Protein 3BQD (pdb70)

Secondary structure (DSSP, 8-state):
-TTSS--HHHHHHHHSPPPP------S--S-HHHHHHHHHHHHHHHHHHHHHHHHTSTTGGGS-HHHHHHHHHHHHHHHHHHHHHHHHHHHSSSS-EEEETTEEE-HHHHTSTTTHHHHHHHHHHHHHHHHTT--HHHHHHHHHHHHTSEEETT--SSHHHHHHHHHHHHHHHHHHHHHSS--SHHHHHHHHHHHHHHHHHHHHHHHHHHHHHHHHH-SSS-----HHHHHHHHHHHHHHHHT-EEE--S---/--THHHHHS--

Sequence (264 aa):
LPQLTPTLVSLLEVIEPEVLYAGYDSSVPDSTWRIMTTLNMLGGRQVIAAVKWAKAIPGFRNLHLDDQMTLLQYSWMSLMAFALGWRSYRQSSANLLCFAPDLIINEQRMTLPCMYDQCKHMLYVSSELHRLQVSYEEYLCMKTLLLLSSVPKDGLKSQELFDEIRMTYIKELGKAIVKREGNSSQNWQRFYQLTKLLDSMHEVVENLLNYCFQTFLDKTMSIEFPEMLAEIITNQIPKYSNGNIKKLLFHQKQKSLLQQLLTE

Solvent-accessible surface area: 13781 Å² total; per-residue (Å²): 193,87,156,162,98,106,69,43,20,49,60,2,88,116,35,38,42,146,58,28,132,23,56,164,107,68,107,45,40,106,44,6,126,144,6,18,34,55,33,26,70,9,16,8,113,36,5,60,17,11,1,104,9,0,33,45,4,48,23,2,107,95,6,82,57,57,3,3,25,21,0,4,14,11,2,21,23,7,4,36,3,0,21,23,0,24,59,3,41,170,88,39,113,54,103,25,0,4,31,0,70,52,17,57,1,55,102,113,52,5,82,40,123,58,2,107,72,30,2,76,27,30,37,90,0,14,62,15,0,98,150,11,96,5,33,82,41,0,5,3,0,0,8,0,2,3,1,3,11,5,8,16,134,113,29,23,138,22,59,154,60,2,68,119,13,28,110,48,2,36,126,13,0,23,126,4,6,94,131,60,111,65,71,89,91,82,35,213,91,15,72,94,54,0,3,70,6,8,13,18,1,21,111,5,10,98,52,12,10,84,70,14,24,114,24,50,108,51,151,112,95,68,20,109,30,26,124,12,5,20,58,4,2,72,78,2,44,73,49,51,77,117,42,39,22,113,82,33,97,62,25,163,192,155,129,40,55,6,75,94,14,0,90,153

B-factor: mean 73.89, std 18.47, range [42.21, 135.05]

Structure (mmCIF, N/CA/C/O backbone):
data_3BQD
#
_entry.id   3BQD
#
_cell.length_a   93.800
_cell.length_b   93.800
_cell.length_c   130.000
_cell.angle_alpha   90.00
_cell.angle_beta   90.00
_cell.angle_gamma   120.00
#
_symmetry.space_group_name_H-M   'P 62'
#
loop_
_entity.id
_entity.type
_entity.pdbx_description
1 polymer 'Glucocorticoid receptor'
2 polymer 'Nuclear receptor coactivator 1'
3 non-polymer 1-[(1R,2R,3aS,3bS,10aR,10bS,11S,12aS)-1,11-dihydroxy-2,5,10a,12a-tetramethyl-7-phenyl-1,2,3,3a,3b,7,10,10a,10b,11,12,12a-dodecahydrocyclopenta[5,6]naphtho[1,2-f]indazol-1-yl]-2-hydroxyethanone
4 water water
#
loop_
_atom_site.group_PDB
_atom_site.id
_atom_site.type_symbol
_atom_site.label_atom_id
_atom_site.label_alt_id
_atom_site.label_comp_id
_atom_site.label_asym_id
_atom_site.label_entity_id
_atom_site.label_seq_id
_atom_site.pdbx_PDB_ins_code
_atom_site.Cartn_x
_atom_site.Cartn_y
_atom_site.Cartn_z
_atom_site.occupancy
_atom_site.B_iso_or_equiv
_atom_site.auth_seq_id
_atom_site.auth_comp_id
_atom_site.auth_asym_id
_atom_site.auth_atom_id
_atom_site.pdbx_PDB_model_num
ATOM 1 N N . LEU A 1 3 ? 25.162 54.271 -20.529 1.00 130.66 525 LEU A N 1
ATOM 2 C CA . LEU A 1 3 ? 24.703 53.266 -21.525 1.00 130.59 525 LEU A CA 1
ATOM 3 C C . LEU A 1 3 ? 24.887 51.821 -21.056 1.00 130.07 525 LEU A C 1
ATOM 4 O O . LEU A 1 3 ? 23.914 51.202 -20.634 1.00 130.55 525 LEU A O 1
ATOM 9 N N . PRO A 1 4 ? 26.122 51.260 -21.128 1.00 129.07 526 PRO A N 1
ATOM 10 C CA . PRO A 1 4 ? 26.276 49.871 -20.671 1.00 126.44 526 PRO A CA 1
ATOM 11 C C . PRO A 1 4 ? 25.630 49.614 -19.320 1.00 123.45 526 PRO A C 1
ATOM 12 O O . PRO A 1 4 ? 24.419 49.482 -19.283 1.00 124.16 526 PRO A O 1
ATOM 16 N N . GLN A 1 5 ? 26.416 49.559 -18.241 1.00 118.79 527 GLN A N 1
ATOM 17 C CA . GLN A 1 5 ? 25.936 49.309 -16.865 1.00 113.48 527 GLN A CA 1
ATOM 18 C C . GLN A 1 5 ? 24.509 48.746 -16.733 1.00 109.19 527 GLN A C 1
ATOM 19 O O . GLN A 1 5 ? 24.253 47.896 -15.873 1.00 108.84 527 GLN A O 1
ATOM 25 N N . LEU A 1 6 ? 23.596 49.246 -17.568 1.00 102.78 528 LEU A N 1
ATOM 26 C CA . LEU A 1 6 ? 22.197 48.826 -17.640 1.00 96.98 528 LEU A CA 1
ATOM 27 C C . LEU A 1 6 ? 22.028 47.521 -18.447 1.00 93.98 528 LEU A C 1
ATOM 28 O O . LEU A 1 6 ? 20.912 47.061 -18.683 1.00 93.24 528 LEU A O 1
ATOM 33 N N . THR A 1 7 ? 23.140 46.941 -18.897 1.00 90.39 529 THR A N 1
ATOM 34 C CA . THR A 1 7 ? 23.113 45.677 -19.634 1.00 85.34 529 THR A CA 1
ATOM 35 C C . THR A 1 7 ? 24.127 44.804 -18.904 1.00 81.77 529 THR A C 1
ATOM 36 O O . THR A 1 7 ? 25.321 44.840 -19.184 1.00 81.16 529 THR A O 1
ATOM 40 N N . PRO A 1 8 ? 23.649 44.017 -17.935 1.00 79.31 530 PRO A N 1
ATOM 41 C CA . PRO A 1 8 ? 24.404 43.095 -17.081 1.00 75.50 530 PRO A CA 1
ATOM 42 C C . PRO A 1 8 ? 25.363 42.162 -17.802 1.00 72.27 530 PRO A C 1
ATOM 43 O O . PRO A 1 8 ? 25.035 41.566 -18.827 1.00 71.90 530 PRO A O 1
ATOM 47 N N . THR A 1 9 ? 26.561 42.033 -17.233 1.00 69.91 531 THR A N 1
ATOM 48 C CA . THR A 1 9 ? 27.592 41.148 -17.761 1.00 65.48 531 THR A CA 1
ATOM 49 C C . THR A 1 9 ? 27.817 40.120 -16.676 1.00 63.67 531 THR A C 1
ATOM 50 O O . THR A 1 9 ? 27.590 40.396 -15.503 1.00 64.51 531 THR A O 1
ATOM 54 N N . LEU A 1 10 ? 28.279 38.936 -17.054 1.00 62.81 532 LEU A N 1
ATOM 55 C CA . LEU A 1 10 ? 28.508 37.906 -16.061 1.00 60.16 532 LEU A CA 1
ATOM 56 C C . LEU A 1 10 ? 29.400 38.452 -14.977 1.00 58.47 532 LEU A C 1
ATOM 57 O O . LEU A 1 10 ? 29.157 38.217 -13.808 1.00 58.60 532 LEU A O 1
ATOM 62 N N . VAL A 1 11 ? 30.435 39.191 -15.363 1.00 60.30 533 VAL A N 1
ATOM 63 C CA . VAL A 1 11 ? 31.357 39.735 -14.374 1.00 60.48 533 VAL A CA 1
ATOM 64 C C . VAL A 1 11 ? 30.730 40.814 -13.501 1.00 61.78 533 VAL A C 1
ATOM 65 O O . VAL A 1 11 ? 30.944 40.815 -12.286 1.00 62.17 533 VAL A O 1
ATOM 69 N N . SER A 1 12 ? 29.959 41.729 -14.096 1.00 62.45 534 SER A N 1
ATOM 70 C CA . SER A 1 12 ? 29.329 42.788 -13.301 1.00 64.44 534 SER A CA 1
ATOM 71 C C . SER A 1 12 ? 28.360 42.164 -12.290 1.00 62.40 534 SER A C 1
ATOM 72 O O . SER A 1 12 ? 28.142 42.711 -11.206 1.00 62.68 534 SER A O 1
ATOM 75 N N . LEU A 1 13 ? 27.796 41.009 -12.626 1.00 60.35 535 LEU A N 1
ATOM 76 C CA . LEU A 1 13 ? 26.889 40.347 -11.695 1.00 61.58 535 LEU A CA 1
ATOM 77 C C . LEU A 1 13 ? 27.672 39.680 -10.561 1.00 61.30 535 LEU A C 1
ATOM 78 O O . LEU A 1 13 ? 27.220 39.656 -9.422 1.00 61.54 535 LEU A O 1
ATOM 83 N N . LEU A 1 14 ? 28.857 39.160 -10.864 1.00 61.69 536 LEU A N 1
ATOM 84 C CA . LEU A 1 14 ? 29.693 38.533 -9.836 1.00 62.61 536 LEU A CA 1
ATOM 85 C C . LEU A 1 14 ? 30.130 39.584 -8.831 1.00 63.11 536 LEU A C 1
ATOM 86 O O . LEU A 1 14 ? 30.287 39.297 -7.643 1.00 63.44 536 LEU A O 1
ATOM 91 N N . GLU A 1 15 ? 30.309 40.807 -9.318 1.00 65.19 537 GLU A N 1
ATOM 92 C CA . GLU A 1 15 ? 30.717 41.913 -8.471 1.00 66.75 537 GLU A CA 1
ATOM 93 C C . GLU A 1 15 ? 29.643 42.311 -7.452 1.00 67.62 537 GLU A C 1
ATOM 94 O O . GLU A 1 15 ? 29.976 42.678 -6.320 1.00 69.57 537 GLU A O 1
ATOM 100 N N . VAL A 1 16 ? 28.364 42.242 -7.828 1.00 66.14 538 VAL A N 1
ATOM 101 C CA . VAL A 1 16 ? 27.306 42.614 -6.888 1.00 64.36 538 VAL A CA 1
ATOM 102 C C . VAL A 1 16 ? 26.885 41.509 -5.934 1.00 63.80 538 VAL A C 1
ATOM 103 O O . VAL A 1 16 ? 26.389 41.814 -4.854 1.00 65.28 538 VAL A O 1
ATOM 107 N N . ILE A 1 17 ? 27.051 40.237 -6.292 1.00 62.25 539 ILE A N 1
ATOM 108 C CA . ILE A 1 17 ? 26.650 39.210 -5.333 1.00 61.82 539 ILE A CA 1
ATOM 109 C C . ILE A 1 17 ? 27.741 38.930 -4.295 1.00 62.74 539 ILE A C 1
ATOM 110 O O . ILE A 1 17 ? 27.534 38.175 -3.346 1.00 62.72 539 ILE A O 1
ATOM 115 N N . GLU A 1 18 ? 28.899 39.558 -4.472 1.00 63.73 540 GLU A N 1
ATOM 116 C CA . GLU A 1 18 ? 30.010 39.392 -3.542 1.00 65.32 540 GLU A CA 1
ATOM 117 C C . GLU A 1 18 ? 29.508 39.719 -2.145 1.00 65.95 540 GLU A C 1
ATOM 118 O O . GLU A 1 18 ? 29.141 40.861 -1.874 1.00 68.09 540 GLU A O 1
ATOM 124 N N . PRO A 1 19 ? 29.483 38.729 -1.237 1.00 67.41 541 PRO A N 1
ATOM 125 C CA . PRO A 1 19 ? 29.002 39.001 0.127 1.00 68.44 541 PRO A CA 1
ATOM 126 C C . PRO A 1 19 ? 29.725 40.182 0.762 1.00 70.05 541 PRO A C 1
ATOM 127 O O . PRO A 1 19 ? 30.922 40.367 0.540 1.00 71.70 541 PRO A O 1
ATOM 131 N N . GLU A 1 20 ? 29.005 40.986 1.537 1.00 71.38 542 GLU A N 1
ATOM 132 C CA . GLU A 1 20 ? 29.620 42.144 2.175 1.00 71.19 542 GLU A CA 1
ATOM 133 C C . GLU A 1 20 ? 30.503 41.720 3.340 1.00 68.57 542 GLU A C 1
ATOM 134 O O . GLU A 1 20 ? 30.384 40.606 3.847 1.00 68.85 542 GLU A O 1
ATOM 140 N N . VAL A 1 21 ? 31.388 42.622 3.750 1.00 64.88 543 VAL A N 1
ATOM 141 C CA . VAL A 1 21 ? 32.327 42.377 4.839 1.00 61.67 543 VAL A CA 1
ATOM 142 C C . VAL A 1 21 ? 31.673 42.166 6.212 1.00 61.26 543 VAL A C 1
ATOM 143 O O . VAL A 1 21 ? 30.857 42.973 6.649 1.00 62.27 543 VAL A O 1
ATOM 147 N N . LEU A 1 22 ? 32.036 41.085 6.896 1.00 60.74 544 LEU A N 1
ATOM 148 C CA . LEU A 1 22 ? 31.472 40.819 8.213 1.00 61.28 544 LEU A CA 1
ATOM 149 C C . LEU A 1 22 ? 32.379 41.386 9.289 1.00 63.72 544 LEU A C 1
ATOM 150 O O . LEU A 1 22 ? 33.586 41.515 9.082 1.00 64.08 544 LEU A O 1
ATOM 155 N N . TYR A 1 23 ? 31.781 41.722 10.432 1.00 66.94 545 TYR A N 1
ATOM 156 C CA . TYR A 1 23 ? 32.502 42.239 11.588 1.00 69.30 545 TYR A CA 1
ATOM 157 C C . TYR A 1 23 ? 32.532 41.100 12.596 1.00 74.01 545 TYR A C 1
ATOM 158 O O . TYR A 1 23 ? 31.609 40.295 12.649 1.00 74.47 545 TYR A O 1
ATOM 167 N N . ALA A 1 24 ? 33.594 41.030 13.388 1.00 80.24 546 ALA A N 1
ATOM 168 C CA . ALA A 1 24 ? 33.774 39.938 14.337 1.00 87.18 546 ALA A CA 1
ATOM 169 C C . ALA A 1 24 ? 32.888 39.891 15.576 1.00 92.16 546 ALA A C 1
ATOM 170 O O . ALA A 1 24 ? 32.815 38.853 16.250 1.00 93.45 546 ALA A O 1
ATOM 172 N N . GLY A 1 25 ? 32.198 40.987 15.863 1.00 97.50 547 GLY A N 1
ATOM 173 C CA . GLY A 1 25 ? 31.380 41.033 17.061 1.00 105.82 547 GLY A CA 1
ATOM 174 C C . GLY A 1 25 ? 32.356 41.731 17.986 1.00 111.71 547 GLY A C 1
ATOM 175 O O . GLY A 1 25 ? 32.253 42.942 18.200 1.00 112.29 547 GLY A O 1
ATOM 176 N N . TYR A 1 26 ? 33.311 40.955 18.504 1.00 117.10 548 TYR A N 1
ATOM 177 C CA . TYR A 1 26 ? 34.409 41.423 19.355 1.00 122.33 548 TYR A CA 1
ATOM 178 C C . TYR A 1 26 ? 34.557 41.021 20.830 1.00 125.43 548 TYR A C 1
ATOM 179 O O . TYR A 1 26 ? 34.253 39.891 21.224 1.00 125.61 548 TYR A O 1
ATOM 188 N N . ASP A 1 27 ? 35.037 41.989 21.612 1.00 128.82 549 ASP A N 1
ATOM 189 C CA . ASP A 1 27 ? 35.411 41.905 23.023 1.00 131.40 549 ASP A CA 1
ATOM 190 C C . ASP A 1 27 ? 36.862 42.077 22.574 1.00 132.18 549 ASP A C 1
ATOM 191 O O . ASP A 1 27 ? 37.757 41.266 22.822 1.00 132.21 549 ASP A O 1
ATOM 196 N N . SER A 1 28 ? 37.009 43.162 21.809 1.00 132.64 550 SER A N 1
ATOM 197 C CA . SER A 1 28 ? 38.224 43.620 21.129 1.00 133.06 550 SER A CA 1
ATOM 198 C C . SER A 1 28 ? 39.562 43.698 21.841 1.00 133.09 550 SER A C 1
ATOM 199 O O . SER A 1 28 ? 40.579 43.957 21.191 1.00 133.33 550 SER A O 1
ATOM 202 N N . SER A 1 29 ? 39.588 43.487 23.153 1.00 132.87 551 SER A N 1
ATOM 203 C CA . SER A 1 29 ? 40.854 43.534 23.881 1.00 132.06 551 SER A CA 1
ATOM 204 C C . SER A 1 29 ? 41.695 42.360 23.363 1.00 131.23 551 SER A C 1
ATOM 205 O O . SER A 1 29 ? 42.711 42.002 23.960 1.00 131.89 551 SER A O 1
ATOM 208 N N . VAL A 1 30 ? 41.245 41.787 22.242 1.00 129.25 552 VAL A N 1
ATOM 209 C CA . VAL A 1 30 ? 41.853 40.643 21.533 1.00 126.26 552 VAL A CA 1
ATOM 210 C C . VAL A 1 30 ? 43.089 40.068 22.235 1.00 122.85 552 VAL A C 1
ATOM 211 O O . VAL A 1 30 ? 44.087 40.765 22.453 1.00 122.70 552 VAL A O 1
ATOM 215 N N . PRO A 1 31 ? 43.041 38.776 22.577 1.00 119.30 553 PRO A N 1
ATOM 216 C CA . PRO A 1 31 ? 44.069 38.010 23.279 1.00 115.04 553 PRO A CA 1
ATOM 217 C C . PRO A 1 31 ? 45.363 37.550 22.654 1.00 110.13 553 PRO A C 1
ATOM 218 O O . PRO A 1 31 ? 45.620 37.723 21.454 1.00 109.96 553 PRO A O 1
ATOM 222 N N . ASP A 1 32 ? 46.134 36.918 23.528 1.00 103.68 554 ASP A N 1
ATOM 223 C CA . ASP A 1 32 ? 47.446 36.387 23.255 1.00 97.37 554 ASP A CA 1
ATOM 224 C C . ASP A 1 32 ? 47.400 34.877 23.241 1.00 93.58 554 ASP A C 1
ATOM 225 O O . ASP A 1 32 ? 48.305 34.221 22.740 1.00 93.64 554 ASP A O 1
ATOM 230 N N . SER A 1 33 ? 46.366 34.314 23.829 1.00 88.88 555 SER A N 1
ATOM 231 C CA . SER A 1 33 ? 46.318 32.873 23.849 1.00 84.90 555 SER A CA 1
ATOM 232 C C . SER A 1 33 ? 45.954 32.392 22.455 1.00 83.35 555 SER A C 1
ATOM 233 O O . SER A 1 33 ? 44.937 32.798 21.877 1.00 81.73 555 SER A O 1
ATOM 236 N N . THR A 1 34 ? 46.845 31.569 21.914 1.00 80.80 556 THR A N 1
ATOM 237 C CA . THR A 1 34 ? 46.695 30.979 20.599 1.00 77.15 556 THR A CA 1
ATOM 238 C C . THR A 1 34 ? 45.344 30.269 20.515 1.00 75.19 556 THR A C 1
ATOM 239 O O . THR A 1 34 ? 44.682 30.283 19.475 1.00 74.59 556 THR A O 1
ATOM 243 N N . TRP A 1 35 ? 44.944 29.656 21.625 1.00 72.63 557 TRP A N 1
ATOM 244 C CA . TRP A 1 35 ? 43.696 28.901 21.709 1.00 71.37 557 TRP A CA 1
ATOM 245 C C . TRP A 1 35 ? 42.434 29.745 21.593 1.00 70.87 557 TRP A C 1
ATOM 246 O O . TRP A 1 35 ? 41.425 29.288 21.056 1.00 70.58 557 TRP A O 1
ATOM 257 N N . ARG A 1 36 ? 42.481 30.967 22.111 1.00 70.99 558 ARG A N 1
ATOM 258 C CA . ARG A 1 36 ? 41.329 31.854 22.028 1.00 71.64 558 ARG A CA 1
ATOM 259 C C . ARG A 1 36 ? 41.195 32.335 20.589 1.00 70.78 558 ARG A C 1
ATOM 260 O O . ARG A 1 36 ? 40.091 32.340 20.039 1.00 71.47 558 ARG A O 1
ATOM 268 N N . ILE A 1 37 ? 42.317 32.741 19.993 1.00 68.68 559 ILE A N 1
ATOM 269 C CA . ILE A 1 37 ? 42.336 33.203 18.604 1.00 68.15 559 ILE A CA 1
ATOM 270 C C . ILE A 1 37 ? 41.582 32.188 17.740 1.00 67.77 559 ILE A C 1
ATOM 271 O O . ILE A 1 37 ? 40.625 32.532 17.054 1.00 67.27 559 ILE A O 1
ATOM 276 N N . MET A 1 38 ? 42.036 30.935 17.782 1.00 67.35 560 MET A N 1
ATOM 277 C CA . MET A 1 38 ? 41.434 29.848 17.019 1.00 66.06 560 MET A CA 1
ATOM 278 C C . MET A 1 38 ? 39.938 29.729 17.250 1.00 64.88 560 MET A C 1
ATOM 279 O O . MET A 1 38 ? 39.162 29.720 16.299 1.00 64.19 560 MET A O 1
ATOM 284 N N . THR A 1 39 ? 39.528 29.629 18.509 1.00 64.22 561 THR A N 1
ATOM 285 C CA . THR A 1 39 ? 38.103 29.528 18.819 1.00 65.50 561 THR A CA 1
ATOM 286 C C . THR A 1 39 ? 37.350 30.707 18.194 1.00 63.39 561 THR A C 1
ATOM 287 O O . THR A 1 39 ? 36.354 30.523 17.493 1.00 61.35 561 THR A O 1
ATOM 291 N N . THR A 1 40 ? 37.845 31.913 18.442 1.00 61.24 562 THR A N 1
ATOM 292 C CA . THR A 1 40 ? 37.241 33.114 17.892 1.00 59.85 562 THR A CA 1
ATOM 293 C C . THR A 1 40 ? 37.161 33.045 16.366 1.00 61.42 562 THR A C 1
ATOM 294 O O . THR A 1 40 ? 36.119 33.333 15.783 1.00 62.89 562 THR A O 1
ATOM 298 N N . LEU A 1 41 ? 38.257 32.661 15.717 1.00 60.70 563 LEU A N 1
ATOM 299 C CA . LEU A 1 41 ? 38.271 32.572 14.263 1.00 57.55 563 LEU A CA 1
ATOM 300 C C . LEU A 1 41 ? 37.332 31.474 13.781 1.00 57.48 563 LEU A C 1
ATOM 301 O O . LEU A 1 41 ? 36.704 31.611 12.742 1.00 59.01 563 LEU A O 1
ATOM 306 N N . ASN A 1 42 ? 37.236 30.372 14.512 1.00 58.55 564 ASN A N 1
ATOM 307 C CA . ASN A 1 42 ? 36.319 29.320 14.087 1.00 59.75 564 ASN A CA 1
ATOM 308 C C . ASN A 1 42 ? 34.888 29.868 14.119 1.00 61.53 564 ASN A C 1
ATOM 309 O O . ASN A 1 42 ? 34.092 29.599 13.224 1.00 61.79 564 ASN A O 1
ATOM 314 N N . MET A 1 43 ? 34.561 30.643 15.149 1.00 63.34 565 MET A N 1
ATOM 315 C CA . MET A 1 43 ? 33.223 31.211 15.265 1.00 64.20 565 MET A CA 1
ATOM 316 C C . MET A 1 43 ? 32.894 32.135 14.094 1.00 64.09 565 MET A C 1
ATOM 317 O O . MET A 1 43 ? 31.818 32.035 13.494 1.00 64.09 565 MET A O 1
ATOM 322 N N . LEU A 1 44 ? 33.816 33.038 13.777 1.00 61.19 566 LEU A N 1
ATOM 323 C CA . LEU A 1 44 ? 33.606 33.957 12.670 1.00 59.58 566 LEU A CA 1
ATOM 324 C C . LEU A 1 44 ? 33.552 33.139 11.380 1.00 58.96 566 LEU A C 1
ATOM 325 O O . LEU A 1 44 ? 32.772 33.424 10.476 1.00 58.31 566 LEU A O 1
ATOM 330 N N . GLY A 1 45 ? 34.387 32.110 11.306 1.00 57.02 567 GLY A N 1
ATOM 331 C CA . GLY A 1 45 ? 34.409 31.273 10.129 1.00 55.01 567 GLY A CA 1
ATOM 332 C C . GLY A 1 45 ? 33.031 30.743 9.808 1.00 55.97 567 GLY A C 1
ATOM 333 O O . GLY A 1 45 ? 32.621 30.762 8.650 1.00 57.92 567 GLY A O 1
ATOM 334 N N . GLY A 1 46 ? 32.313 30.258 10.818 1.00 55.87 568 GLY A N 1
ATOM 335 C CA . GLY A 1 46 ? 30.972 29.743 10.590 1.00 55.78 568 GLY A CA 1
ATOM 336 C C . GLY A 1 46 ? 30.087 30.752 9.868 1.00 56.60 568 GLY A C 1
ATOM 337 O O . GLY A 1 46 ? 29.394 30.415 8.905 1.00 56.92 568 GLY A O 1
ATOM 338 N N . ARG A 1 47 ? 30.112 31.997 10.322 1.00 56.47 569 ARG A N 1
ATOM 339 C CA . ARG A 1 47 ? 29.318 33.042 9.695 1.00 56.69 569 ARG A CA 1
ATOM 340 C C . ARG A 1 47 ? 29.805 33.274 8.275 1.00 58.63 569 ARG A C 1
ATOM 341 O O . ARG A 1 47 ? 29.017 33.383 7.340 1.00 61.41 569 ARG A O 1
ATOM 349 N N . GLN A 1 48 ? 31.121 33.341 8.127 1.00 60.67 570 GLN A N 1
ATOM 350 C CA . GLN A 1 48 ? 31.779 33.556 6.846 1.00 59.29 570 GLN A CA 1
ATOM 351 C C . GLN A 1 48 ? 31.373 32.496 5.809 1.00 58.43 570 GLN A C 1
ATOM 352 O O . GLN A 1 48 ? 31.237 32.788 4.617 1.00 58.93 570 GLN A O 1
ATOM 358 N N . VAL A 1 49 ? 31.186 31.261 6.261 1.00 58.58 571 VAL A N 1
ATOM 359 C CA . VAL A 1 49 ? 30.799 30.177 5.362 1.00 58.11 571 VAL A CA 1
ATOM 360 C C . VAL A 1 49 ? 29.339 30.283 4.948 1.00 57.73 571 VAL A C 1
ATOM 361 O O . VAL A 1 49 ? 28.998 30.039 3.786 1.00 58.13 571 VAL A O 1
ATOM 365 N N . ILE A 1 50 ? 28.473 30.645 5.890 1.00 57.26 572 ILE A N 1
ATOM 366 C CA . ILE A 1 50 ? 27.060 30.799 5.572 1.00 56.29 572 ILE A CA 1
ATOM 367 C C . ILE A 1 50 ? 26.937 31.911 4.537 1.00 56.31 572 ILE A C 1
ATOM 368 O O . ILE A 1 50 ? 26.176 31.791 3.574 1.00 56.79 572 ILE A O 1
ATOM 373 N N . ALA A 1 51 ? 27.699 32.985 4.729 1.00 54.14 573 ALA A N 1
ATOM 374 C CA . ALA A 1 51 ? 27.675 34.093 3.786 1.00 53.70 573 ALA A CA 1
ATOM 375 C C . ALA A 1 51 ? 28.087 33.579 2.409 1.00 55.89 573 ALA A C 1
ATOM 376 O O . ALA A 1 51 ? 27.528 33.979 1.383 1.00 57.63 573 ALA A O 1
ATOM 378 N N . ALA A 1 52 ? 29.064 32.681 2.385 1.00 57.53 574 ALA A N 1
ATOM 379 C CA . ALA A 1 52 ? 29.538 32.121 1.125 1.00 58.12 574 ALA A CA 1
ATOM 380 C C . ALA A 1 52 ? 28.486 31.229 0.466 1.00 58.75 574 ALA A C 1
ATOM 381 O O . ALA A 1 52 ? 28.308 31.269 -0.754 1.00 59.17 574 ALA A O 1
ATOM 383 N N . VAL A 1 53 ? 27.793 30.416 1.256 1.00 59.41 575 VAL A N 1
ATOM 384 C CA . VAL A 1 53 ? 26.778 29.540 0.679 1.00 60.05 575 VAL A CA 1
ATOM 385 C C . VAL A 1 53 ? 25.743 30.391 -0.040 1.00 59.55 575 VAL A C 1
ATOM 386 O O . VAL A 1 53 ? 25.391 30.129 -1.190 1.00 58.08 575 VAL A O 1
ATOM 390 N N . LYS A 1 54 ? 25.266 31.423 0.639 1.00 60.22 576 LYS A N 1
ATOM 391 C CA . LYS A 1 54 ? 24.297 32.319 0.029 1.00 60.91 576 LYS A CA 1
ATOM 392 C C . LYS A 1 54 ? 24.858 32.815 -1.299 1.00 60.33 576 LYS A C 1
ATOM 393 O O . LYS A 1 54 ? 24.178 32.783 -2.323 1.00 62.79 576 LYS A O 1
ATOM 399 N N . TRP A 1 55 ? 26.108 33.257 -1.280 1.00 60.24 577 TRP A N 1
ATOM 400 C CA . TRP A 1 55 ? 26.789 33.729 -2.486 1.00 57.22 577 TRP A CA 1
ATOM 401 C C . TRP A 1 55 ? 26.760 32.661 -3.590 1.00 56.57 577 TRP A C 1
ATOM 402 O O . TRP A 1 55 ? 26.470 32.960 -4.747 1.00 57.23 577 TRP A O 1
ATOM 413 N N . ALA A 1 56 ? 27.061 31.415 -3.242 1.00 57.85 578 ALA A N 1
ATOM 414 C CA . ALA A 1 56 ? 27.063 30.350 -4.245 1.00 59.38 578 ALA A CA 1
ATOM 415 C C . ALA A 1 56 ? 25.719 30.242 -4.937 1.00 59.98 578 ALA A C 1
ATOM 416 O O . ALA A 1 56 ? 25.651 30.028 -6.142 1.00 59.35 578 ALA A O 1
ATOM 418 N N . LYS A 1 57 ? 24.650 30.392 -4.165 1.00 63.28 579 LYS A N 1
ATOM 419 C CA . LYS A 1 57 ? 23.304 30.291 -4.713 1.00 65.34 579 LYS A CA 1
ATOM 420 C C . LYS A 1 57 ? 22.977 31.432 -5.656 1.00 64.72 579 LYS A C 1
ATOM 421 O O . LYS A 1 57 ? 22.042 31.329 -6.449 1.00 66.57 579 LYS A O 1
ATOM 427 N N . ALA A 1 58 ? 23.746 32.513 -5.584 1.00 63.34 580 ALA A N 1
ATOM 428 C CA . ALA A 1 58 ? 23.507 33.667 -6.450 1.00 63.30 580 ALA A CA 1
ATOM 429 C C . ALA A 1 58 ? 24.338 33.606 -7.719 1.00 64.53 580 ALA A C 1
ATOM 430 O O . ALA A 1 58 ? 24.244 34.491 -8.570 1.00 64.68 580 ALA A O 1
ATOM 432 N N . ILE A 1 59 ? 25.159 32.568 -7.845 1.00 64.56 581 ILE A N 1
ATOM 433 C CA . ILE A 1 59 ? 26.006 32.436 -9.019 1.00 62.44 581 ILE A CA 1
ATOM 434 C C . ILE A 1 59 ? 25.197 31.875 -10.161 1.00 62.38 581 ILE A C 1
ATOM 435 O O . ILE A 1 59 ? 24.582 30.821 -10.034 1.00 62.76 581 ILE A O 1
ATOM 440 N N . PRO A 1 60 ? 25.179 32.589 -11.296 1.00 63.12 582 PRO A N 1
ATOM 441 C CA . PRO A 1 60 ? 24.444 32.172 -12.486 1.00 62.61 582 PRO A CA 1
ATOM 442 C C . PRO A 1 60 ? 24.753 30.725 -12.839 1.00 65.58 582 PRO A C 1
ATOM 443 O O . PRO A 1 60 ? 25.912 30.366 -13.056 1.00 66.23 582 PRO A O 1
ATOM 447 N N . GLY A 1 61 ? 23.713 29.898 -12.883 1.00 66.96 583 GLY A N 1
ATOM 448 C CA . GLY A 1 61 ? 23.889 28.506 -13.233 1.00 67.14 583 GLY A CA 1
ATOM 449 C C . GLY A 1 61 ? 24.203 27.572 -12.082 1.00 69.04 583 GLY A C 1
ATOM 450 O O . GLY A 1 61 ? 24.028 26.364 -12.216 1.00 70.71 583 GLY A O 1
ATOM 451 N N . PHE A 1 62 ? 24.655 28.094 -10.949 1.00 69.54 584 PHE A N 1
ATOM 452 C CA . PHE A 1 62 ? 24.980 27.200 -9.847 1.00 70.93 584 PHE A CA 1
ATOM 453 C C . PHE A 1 62 ? 23.800 26.375 -9.365 1.00 73.47 584 PHE A C 1
ATOM 454 O O . PHE A 1 62 ? 23.897 25.151 -9.273 1.00 74.23 584 PHE A O 1
ATOM 462 N N . ARG A 1 63 ? 22.687 27.030 -9.051 1.00 77.28 585 ARG A N 1
ATOM 463 C CA . ARG A 1 63 ? 21.530 26.294 -8.554 1.00 81.86 585 ARG A CA 1
ATOM 464 C C . ARG A 1 63 ? 20.784 25.439 -9.576 1.00 82.94 585 ARG A C 1
ATOM 465 O O . ARG A 1 63 ? 19.842 24.721 -9.231 1.00 82.23 585 ARG A O 1
ATOM 473 N N . ASN A 1 64 ? 21.217 25.508 -10.830 1.00 84.49 586 ASN A N 1
ATOM 474 C CA . ASN A 1 64 ? 20.615 24.705 -11.883 1.00 84.75 586 ASN A CA 1
ATOM 475 C C . ASN A 1 64 ? 21.300 23.340 -11.872 1.00 86.35 586 ASN A C 1
ATOM 476 O O . ASN A 1 64 ? 21.225 22.588 -12.836 1.00 88.09 586 ASN A O 1
ATOM 481 N N . LEU A 1 65 ? 21.987 23.039 -10.776 1.00 86.06 587 LEU A N 1
ATOM 482 C CA . LEU A 1 65 ? 22.672 21.763 -10.618 1.00 85.94 587 LEU A CA 1
ATOM 483 C C . LEU A 1 65 ? 21.877 20.990 -9.585 1.00 87.18 587 LEU A C 1
ATOM 484 O O . LEU A 1 65 ? 21.189 21.587 -8.752 1.00 86.66 587 LEU A O 1
ATOM 489 N N . HIS A 1 66 ? 21.974 19.669 -9.620 1.00 87.82 588 HIS A N 1
ATOM 490 C CA . HIS A 1 66 ? 21.244 18.882 -8.649 1.00 89.52 588 HIS A CA 1
ATOM 491 C C . HIS A 1 66 ? 21.666 19.369 -7.270 1.00 89.17 588 HIS A C 1
ATOM 492 O O . HIS A 1 66 ? 22.852 19.560 -7.009 1.00 89.09 588 HIS A O 1
ATOM 499 N N . LEU A 1 67 ? 20.689 19.592 -6.399 1.00 89.72 589 LEU A N 1
ATOM 500 C CA . LEU A 1 67 ? 20.961 20.074 -5.053 1.00 90.03 589 LEU A CA 1
ATOM 501 C C . LEU A 1 67 ? 22.023 19.233 -4.364 1.00 90.06 589 LEU A C 1
ATOM 502 O O . LEU A 1 67 ? 22.683 19.702 -3.442 1.00 89.86 589 LEU A O 1
ATOM 507 N N . ASP A 1 68 ? 22.183 17.989 -4.805 1.00 90.82 590 ASP A N 1
ATOM 508 C CA . ASP A 1 68 ? 23.187 17.107 -4.216 1.00 91.54 590 ASP A CA 1
ATOM 509 C C . ASP A 1 68 ? 24.589 17.542 -4.634 1.00 90.23 590 ASP A C 1
ATOM 510 O O . ASP A 1 68 ? 25.536 17.429 -3.860 1.00 89.77 590 ASP A O 1
ATOM 515 N N . ASP A 1 69 ? 24.716 18.042 -5.862 1.00 89.75 591 ASP A N 1
ATOM 516 C CA . ASP A 1 69 ? 26.003 18.505 -6.366 1.00 88.04 591 ASP A CA 1
ATOM 517 C C . ASP A 1 69 ? 26.335 19.856 -5.741 1.00 86.53 591 ASP A C 1
ATOM 518 O O . ASP A 1 69 ? 27.500 20.185 -5.521 1.00 86.70 591 ASP A O 1
ATOM 523 N N . GLN A 1 70 ? 25.304 20.642 -5.461 1.00 84.21 592 GLN A N 1
ATOM 524 C CA . GLN A 1 70 ? 25.510 21.933 -4.834 1.00 83.38 592 GLN A CA 1
ATOM 525 C C . GLN A 1 70 ? 26.120 21.725 -3.451 1.00 83.40 592 GLN A C 1
ATOM 526 O O . GLN A 1 70 ? 26.873 22.565 -2.960 1.00 83.52 592 GLN A O 1
ATOM 532 N N . MET A 1 71 ? 25.788 20.603 -2.824 1.00 83.23 593 MET A N 1
ATOM 533 C CA . MET A 1 71 ? 26.313 20.292 -1.502 1.00 83.45 593 MET A CA 1
ATOM 534 C C . MET A 1 71 ? 27.728 19.757 -1.584 1.00 81.93 593 MET A C 1
ATOM 535 O O . MET A 1 71 ? 28.612 20.190 -0.847 1.00 82.15 593 MET A O 1
ATOM 540 N N . THR A 1 72 ? 27.930 18.794 -2.471 1.00 78.87 594 THR A N 1
ATOM 541 C CA . THR A 1 72 ? 29.239 18.196 -2.634 1.00 76.34 594 THR A CA 1
ATOM 542 C C . THR A 1 72 ? 30.245 19.311 -2.914 1.00 75.39 594 THR A C 1
ATOM 543 O O . THR A 1 72 ? 31.301 19.385 -2.288 1.00 75.44 594 THR A O 1
ATOM 547 N N . LEU A 1 73 ? 29.897 20.192 -3.845 1.00 72.20 595 LEU A N 1
ATOM 548 C CA . LEU A 1 73 ? 30.763 21.297 -4.203 1.00 68.64 595 LEU A CA 1
ATOM 549 C C . LEU A 1 73 ? 31.163 22.143 -3.002 1.00 67.49 595 LEU A C 1
ATOM 550 O O . LEU A 1 73 ? 32.346 22.261 -2.689 1.00 67.79 595 LEU A O 1
ATOM 555 N N . LEU A 1 74 ? 30.184 22.723 -2.321 1.00 65.45 596 LEU A N 1
ATOM 556 C CA . LEU A 1 74 ? 30.470 23.564 -1.163 1.00 64.78 596 LEU A CA 1
ATOM 557 C C . LEU A 1 74 ? 31.251 22.878 -0.037 1.00 65.02 596 LEU A C 1
ATOM 558 O O . LEU A 1 74 ? 32.004 23.528 0.695 1.00 64.68 596 LEU A O 1
ATOM 563 N N . GLN A 1 75 ? 31.083 21.569 0.106 1.00 65.46 597 GLN A N 1
ATOM 564 C CA . GLN A 1 75 ? 31.779 20.842 1.164 1.00 65.48 597 GLN A CA 1
ATOM 565 C C . GLN A 1 75 ? 33.208 20.531 0.765 1.00 65.63 597 GLN A C 1
ATOM 566 O O . GLN A 1 75 ? 34.055 20.293 1.622 1.00 65.37 597 GLN A O 1
ATOM 572 N N . TYR A 1 76 ? 33.465 20.520 -0.538 1.00 64.92 598 TYR A N 1
ATOM 573 C CA . TYR A 1 76 ? 34.794 20.243 -1.057 1.00 65.38 598 TYR A CA 1
ATOM 574 C C . TYR A 1 76 ? 35.618 21.513 -1.197 1.00 66.26 598 TYR A C 1
ATOM 575 O O . TYR A 1 76 ? 36.849 21.476 -1.126 1.00 68.50 598 TYR A O 1
ATOM 584 N N . SER A 1 77 ? 34.946 22.641 -1.394 1.00 64.69 599 SER A N 1
ATOM 585 C CA . SER A 1 77 ? 35.658 23.885 -1.624 1.00 61.39 599 SER A CA 1
ATOM 586 C C . SER A 1 77 ? 35.534 25.001 -0.605 1.00 60.38 599 SER A C 1
ATOM 587 O O . SER A 1 77 ? 36.085 26.076 -0.821 1.00 60.32 599 SER A O 1
ATOM 590 N N . TRP A 1 78 ? 34.841 24.784 0.505 1.00 59.28 600 TRP A N 1
ATOM 591 C CA . TRP A 1 78 ? 34.705 25.884 1.440 1.00 58.16 600 TRP A CA 1
ATOM 592 C C . TRP A 1 78 ? 36.043 26.442 1.928 1.00 58.37 600 TRP A C 1
ATOM 593 O O . TRP A 1 78 ? 36.256 27.654 1.876 1.00 59.39 600 TRP A O 1
ATOM 604 N N . MET A 1 79 ? 36.957 25.587 2.379 1.00 56.89 601 MET A N 1
ATOM 605 C CA . MET A 1 79 ? 38.253 26.083 2.856 1.00 54.68 601 MET A CA 1
ATOM 606 C C . MET A 1 79 ? 38.938 26.928 1.790 1.00 55.03 601 MET A C 1
ATOM 607 O O . MET A 1 79 ? 39.601 27.918 2.085 1.00 55.07 601 MET A O 1
ATOM 612 N N . SER A 1 80 ? 38.769 26.517 0.544 1.00 54.48 602 SER A N 1
ATOM 613 C CA . SER A 1 80 ? 39.370 27.198 -0.581 1.00 53.56 602 SER A CA 1
ATOM 614 C C . SER A 1 80 ? 38.792 28.610 -0.742 1.00 55.77 602 SER A C 1
ATOM 615 O O . SER A 1 80 ? 39.533 29.599 -0.825 1.00 55.60 602 SER A O 1
ATOM 618 N N . LEU A 1 81 ? 37.466 28.703 -0.785 1.00 54.05 603 LEU A N 1
ATOM 619 C CA . LEU A 1 81 ? 36.805 29.991 -0.927 1.00 51.02 603 LEU A CA 1
ATOM 620 C C . LEU A 1 81 ? 37.190 30.904 0.215 1.00 52.15 603 LEU A C 1
ATOM 621 O O . LEU A 1 81 ? 37.314 32.116 0.055 1.00 53.14 603 LEU A O 1
ATOM 626 N N . MET A 1 82 ? 37.369 30.298 1.378 1.00 51.62 604 MET A N 1
ATOM 627 C CA . MET A 1 82 ? 37.725 31.011 2.586 1.00 51.19 604 MET A CA 1
ATOM 628 C C . MET A 1 82 ? 39.156 31.573 2.546 1.00 53.05 604 MET A C 1
ATOM 629 O O . MET A 1 82 ? 39.384 32.758 2.819 1.00 52.02 604 MET A O 1
ATOM 634 N N . ALA A 1 83 ? 40.109 30.715 2.191 1.00 53.27 605 ALA A N 1
ATOM 635 C CA . ALA A 1 83 ? 41.509 31.101 2.111 1.00 50.43 605 ALA A CA 1
ATOM 636 C C . ALA A 1 83 ? 41.717 32.147 1.023 1.00 50.08 605 ALA A C 1
ATOM 637 O O . ALA A 1 83 ? 42.463 33.108 1.213 1.00 51.73 605 ALA A O 1
ATOM 639 N N . PHE A 1 84 ? 41.055 31.969 -0.115 1.00 49.16 606 PHE A N 1
ATOM 640 C CA . PHE A 1 84 ? 41.218 32.906 -1.217 1.00 49.45 606 PHE A CA 1
ATOM 641 C C . PHE A 1 84 ? 40.653 34.290 -0.868 1.00 51.83 606 PHE A C 1
ATOM 642 O O . PHE A 1 84 ? 41.294 35.313 -1.102 1.00 51.79 606 PHE A O 1
ATOM 650 N N . ALA A 1 85 ? 39.460 34.326 -0.286 1.00 52.70 607 ALA A N 1
ATOM 651 C CA . ALA A 1 85 ? 38.849 35.599 0.071 1.00 53.28 607 ALA A CA 1
ATOM 652 C C . ALA A 1 85 ? 39.651 36.293 1.179 1.00 54.29 607 ALA A C 1
ATOM 653 O O . ALA A 1 85 ? 39.827 37.517 1.154 1.00 55.30 607 ALA A O 1
ATOM 655 N N . LEU A 1 86 ? 40.131 35.522 2.154 1.00 52.73 608 LEU A N 1
ATOM 656 C CA . LEU A 1 86 ? 40.928 36.104 3.227 1.00 51.62 608 LEU A CA 1
ATOM 657 C C . LEU A 1 86 ? 42.228 36.647 2.650 1.00 54.38 608 LEU A C 1
ATOM 658 O O . LEU A 1 86 ? 42.750 37.666 3.107 1.00 53.50 608 LEU A O 1
ATOM 663 N N . GLY A 1 87 ? 42.748 35.950 1.642 1.00 55.00 609 GLY A N 1
ATOM 664 C CA . GLY A 1 87 ? 43.986 36.365 1.023 1.00 54.69 609 GLY A CA 1
ATOM 665 C C . GLY A 1 87 ? 43.795 37.687 0.325 1.00 55.81 609 GLY A C 1
ATOM 666 O O . GLY A 1 87 ? 44.600 38.602 0.475 1.00 55.71 609 GLY A O 1
ATOM 667 N N . TRP A 1 88 ? 42.716 37.786 -0.439 1.00 55.77 610 TRP A N 1
ATOM 668 C CA . TRP A 1 88 ? 42.422 39.005 -1.166 1.00 55.89 610 TRP A CA 1
ATOM 669 C C . TRP A 1 88 ? 42.168 40.163 -0.210 1.00 58.66 610 TRP A C 1
ATOM 670 O O . TRP A 1 88 ? 42.676 41.267 -0.400 1.00 58.26 610 TRP A O 1
ATOM 681 N N . ARG A 1 89 ? 41.388 39.919 0.831 1.00 59.48 611 ARG A N 1
ATOM 682 C CA . ARG A 1 89 ? 41.113 40.995 1.750 1.00 59.68 611 ARG A CA 1
ATOM 683 C C . ARG A 1 89 ? 42.373 41.461 2.464 1.00 60.65 611 ARG A C 1
ATOM 684 O O . ARG A 1 89 ? 42.507 42.639 2.799 1.00 61.53 611 ARG A O 1
ATOM 692 N N . SER A 1 90 ? 43.301 40.538 2.688 1.00 61.84 612 SER A N 1
ATOM 693 C CA . SER A 1 90 ? 44.551 40.872 3.355 1.00 60.15 612 SER A CA 1
ATOM 694 C C . SER A 1 90 ? 45.465 41.661 2.431 1.00 60.81 612 SER A C 1
ATOM 695 O O . SER A 1 90 ? 46.201 42.535 2.869 1.00 61.67 612 SER A O 1
ATOM 698 N N . TYR A 1 91 ? 45.397 41.346 1.145 1.00 62.03 613 TYR A N 1
ATOM 699 C CA . TYR A 1 91 ? 46.186 42.014 0.121 1.00 63.46 613 TYR A CA 1
ATOM 700 C C . TYR A 1 91 ? 45.753 43.466 -0.050 1.00 66.61 613 TYR A C 1
ATOM 701 O O . TYR A 1 91 ? 46.562 44.374 0.098 1.00 68.02 613 TYR A O 1
ATOM 710 N N . ARG A 1 92 ? 44.474 43.683 -0.345 1.00 70.48 614 ARG A N 1
ATOM 711 C CA . ARG A 1 92 ? 43.946 45.031 -0.541 1.00 73.91 614 ARG A CA 1
ATOM 712 C C . ARG A 1 92 ? 43.907 45.872 0.735 1.00 76.25 614 ARG A C 1
ATOM 713 O O . ARG A 1 92 ? 43.814 47.095 0.672 1.00 76.94 614 ARG A O 1
ATOM 721 N N . GLN A 1 93 ? 44.009 45.219 1.886 1.00 79.34 615 GLN A N 1
ATOM 722 C CA . GLN A 1 93 ? 43.954 45.904 3.173 1.00 82.71 615 GLN A CA 1
ATOM 723 C C . GLN A 1 93 ? 45.188 46.696 3.574 1.00 85.28 615 GLN A C 1
ATOM 724 O O . GLN A 1 93 ? 45.080 47.832 4.032 1.00 85.56 615 GLN A O 1
ATOM 730 N N . SER A 1 94 ? 46.361 46.099 3.425 1.00 87.49 616 SER A N 1
ATOM 731 C CA . SER A 1 94 ? 47.575 46.781 3.827 1.00 89.90 616 SER A CA 1
ATOM 732 C C . SER A 1 94 ? 48.771 46.517 2.938 1.00 92.48 616 SER A C 1
ATOM 733 O O . SER A 1 94 ? 48.833 45.514 2.217 1.00 91.82 616 SER A O 1
ATOM 736 N N . SER A 1 95 ? 49.730 47.435 3.024 1.00 95.29 617 SER A N 1
ATOM 737 C CA . SER A 1 95 ? 50.957 47.381 2.242 1.00 96.97 617 SER A CA 1
ATOM 738 C C . SER A 1 95 ? 51.669 46.043 2.363 1.00 97.17 617 SER A C 1
ATOM 739 O O . SER A 1 95 ? 52.549 45.749 1.557 1.00 98.16 617 SER A O 1
ATOM 742 N N . ALA A 1 96 ? 51.293 45.243 3.363 1.00 97.02 618 ALA A N 1
ATOM 743 C CA . ALA A 1 96 ? 51.886 43.913 3.567 1.00 96.69 618 ALA A CA 1
ATOM 744 C C . ALA A 1 96 ? 51.678 43.331 4.968 1.00 94.68 618 ALA A C 1
ATOM 745 O O . ALA A 1 96 ? 50.875 43.831 5.760 1.00 94.31 618 ALA A O 1
ATOM 747 N N . ASN A 1 97 ? 52.404 42.239 5.219 1.00 92.41 619 ASN A N 1
ATOM 748 C CA . ASN A 1 97 ? 52.477 41.524 6.495 1.00 89.35 619 ASN A CA 1
ATOM 749 C C . ASN A 1 97 ? 51.307 40.946 7.296 1.00 84.44 619 ASN A C 1
ATOM 750 O O . ASN A 1 97 ? 51.544 40.119 8.167 1.00 83.89 619 ASN A O 1
ATOM 755 N N . LEU A 1 98 ? 50.063 41.325 7.037 1.00 79.17 620 LEU A N 1
ATOM 756 C CA . LEU A 1 98 ? 48.985 40.806 7.884 1.00 73.88 620 LEU A CA 1
ATOM 757 C C . LEU A 1 98 ? 47.834 39.979 7.312 1.00 70.21 620 LEU A C 1
ATOM 758 O O . LEU A 1 98 ? 47.705 39.792 6.106 1.00 69.79 620 LEU A O 1
ATOM 763 N N . LEU A 1 99 ? 47.002 39.478 8.224 1.00 67.10 621 LEU A N 1
ATOM 764 C CA . LEU A 1 99 ? 45.815 38.701 7.883 1.00 65.59 621 LEU A CA 1
ATOM 765 C C . LEU A 1 99 ? 44.624 39.480 8.413 1.00 65.17 621 LEU A C 1
ATOM 766 O O . LEU A 1 99 ? 44.460 39.634 9.621 1.00 64.97 621 LEU A O 1
ATOM 771 N N . CYS A 1 100 ? 43.793 39.968 7.502 1.00 64.03 622 CYS A N 1
ATOM 772 C CA . CYS A 1 100 ? 42.639 40.773 7.872 1.00 63.86 622 CYS A CA 1
ATOM 773 C C . CYS A 1 100 ? 41.332 39.987 7.863 1.00 60.46 622 CYS A C 1
ATOM 774 O O . CYS A 1 100 ? 40.613 40.012 6.882 1.00 58.93 622 CYS A O 1
ATOM 777 N N . PHE A 1 101 ? 41.007 39.309 8.960 1.00 60.49 623 PHE A N 1
ATOM 778 C CA . PHE A 1 101 ? 39.773 38.511 9.008 1.00 61.65 623 PHE A CA 1
ATOM 779 C C . PHE A 1 101 ? 38.484 39.335 9.021 1.00 61.46 623 PHE A C 1
ATOM 780 O O . PHE A 1 101 ? 37.449 38.893 8.519 1.00 60.30 623 PHE A O 1
ATOM 788 N N . ALA A 1 102 ? 38.559 40.529 9.601 1.00 62.86 624 ALA A N 1
ATOM 789 C CA . ALA A 1 102 ? 37.430 41.456 9.685 1.00 63.79 624 ALA A CA 1
ATOM 790 C C . ALA A 1 102 ? 38.029 42.829 9.891 1.00 65.46 624 ALA A C 1
ATOM 791 O O . ALA A 1 102 ? 39.220 42.946 10.157 1.00 65.85 624 ALA A O 1
ATOM 793 N N . PRO A 1 103 ? 37.220 43.892 9.764 1.00 68.67 625 PRO A N 1
ATOM 794 C CA . PRO A 1 103 ? 37.770 45.239 9.965 1.00 68.23 625 PRO A CA 1
ATOM 795 C C . PRO A 1 103 ? 38.109 45.456 11.445 1.00 70.17 625 PRO A C 1
ATOM 796 O O . PRO A 1 103 ? 38.916 46.319 11.789 1.00 71.05 625 PRO A O 1
ATOM 800 N N . ASP A 1 104 ? 37.486 44.645 12.302 1.00 71.49 626 ASP A N 1
ATOM 801 C CA . ASP A 1 104 ? 37.658 44.701 13.752 1.00 70.87 626 ASP A CA 1
ATOM 802 C C . ASP A 1 104 ? 38.334 43.431 14.280 1.00 71.21 626 ASP A C 1
ATOM 803 O O . ASP A 1 104 ? 38.190 43.085 15.461 1.00 70.78 626 ASP A O 1
ATOM 808 N N . LEU A 1 105 ? 39.045 42.728 13.401 1.00 70.06 627 LEU A N 1
ATOM 809 C CA . LEU A 1 105 ? 39.760 41.503 13.777 1.00 68.66 627 LEU A CA 1
ATOM 810 C C . LEU A 1 105 ? 40.965 41.321 12.850 1.00 68.18 627 LEU A C 1
ATOM 811 O O . LEU A 1 105 ? 40.843 40.771 11.753 1.00 67.55 627 LEU A O 1
ATOM 816 N N . ILE A 1 106 ? 42.129 41.787 13.287 1.00 66.58 628 ILE A N 1
ATOM 817 C CA . ILE A 1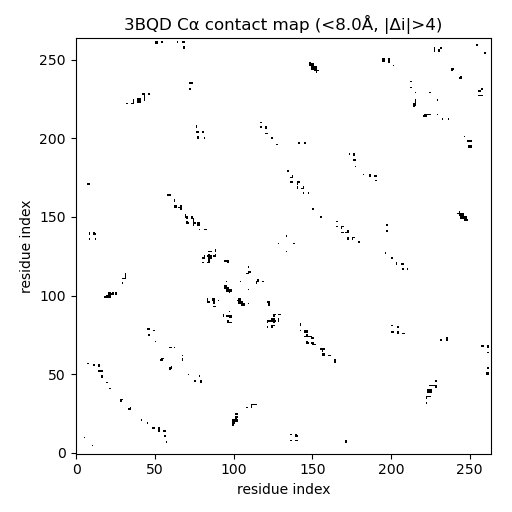 106 ? 43.328 41.653 12.476 1.00 66.46 628 ILE A CA 1
ATOM 818 C C . ILE A 1 106 ? 44.466 40.963 13.213 1.00 67.36 628 ILE A C 1
ATOM 819 O O . ILE A 1 106 ? 44.725 41.231 14.386 1.00 66.70 628 ILE A O 1
ATOM 824 N N . ILE A 1 107 ? 45.128 40.049 12.521 1.00 67.94 629 ILE A N 1
ATOM 825 C CA . ILE A 1 107 ? 46.256 39.345 13.103 1.00 69.63 629 ILE A CA 1
ATOM 826 C C . ILE A 1 107 ? 47.488 39.981 12.468 1.00 72.21 629 ILE A C 1
ATOM 827 O O . ILE A 1 107 ? 47.723 39.844 11.267 1.00 72.29 629 ILE A O 1
ATOM 832 N N . ASN A 1 108 ? 48.254 40.701 13.276 1.00 74.42 630 ASN A N 1
ATOM 833 C CA . ASN A 1 108 ? 49.453 41.377 12.808 1.00 76.08 630 ASN A CA 1
ATOM 834 C C . ASN A 1 108 ? 50.689 40.530 13.104 1.00 78.00 630 ASN A C 1
ATOM 835 O O . ASN A 1 108 ? 50.584 39.463 13.710 1.00 78.17 630 ASN A O 1
ATOM 840 N N . GLU A 1 109 ? 51.851 41.028 12.678 1.00 80.97 631 GLU A N 1
ATOM 841 C CA . GLU A 1 109 ? 53.146 40.371 12.882 1.00 82.92 631 GLU A CA 1
ATOM 842 C C . GLU A 1 109 ? 53.299 39.808 14.297 1.00 82.22 631 GLU A C 1
ATOM 843 O O . GLU A 1 109 ? 53.750 38.676 14.476 1.00 80.79 631 GLU A O 1
ATOM 849 N N . GLN A 1 110 ? 52.916 40.598 15.297 1.00 82.20 632 GLN A N 1
ATOM 850 C CA . GLN A 1 110 ? 53.010 40.169 16.688 1.00 83.44 632 GLN A CA 1
ATOM 851 C C . GLN A 1 110 ? 52.251 38.879 16.984 1.00 81.53 632 GLN A C 1
ATOM 852 O O . GLN A 1 110 ? 52.854 37.877 17.381 1.00 82.00 632 GLN A O 1
ATOM 858 N N . ARG A 1 111 ? 50.930 38.910 16.802 1.00 78.09 633 ARG A N 1
ATOM 859 C CA . ARG A 1 111 ? 50.085 37.747 17.070 1.00 74.85 633 ARG A CA 1
ATOM 860 C C . ARG A 1 111 ? 50.354 36.586 16.131 1.00 72.94 633 ARG A C 1
ATOM 861 O O . ARG A 1 111 ? 50.244 35.419 16.516 1.00 72.18 633 ARG A O 1
ATOM 869 N N . MET A 1 112 ? 50.701 36.923 14.896 1.00 70.60 634 MET A N 1
ATOM 870 C CA . MET A 1 112 ? 50.979 35.940 13.860 1.00 69.19 634 MET A CA 1
ATOM 871 C C . MET A 1 112 ? 52.053 34.948 14.284 1.00 67.89 634 MET A C 1
ATOM 872 O O . MET A 1 112 ? 52.096 33.822 13.792 1.00 66.41 634 MET A O 1
ATOM 877 N N . THR A 1 113 ? 52.919 35.370 15.201 1.00 67.84 635 THR A N 1
ATOM 878 C CA . THR A 1 113 ? 54.016 34.523 15.636 1.00 66.42 635 THR A CA 1
ATOM 879 C C . THR A 1 113 ? 53.910 33.972 17.057 1.00 66.55 635 THR A C 1
ATOM 880 O O . THR A 1 113 ? 54.887 33.452 17.604 1.00 67.51 635 THR A O 1
ATOM 884 N N . LEU A 1 114 ? 52.732 34.086 17.663 1.00 66.12 636 LEU A N 1
ATOM 885 C CA . LEU A 1 114 ? 52.518 33.538 19.004 1.00 64.68 636 LEU A CA 1
ATOM 886 C C . LEU A 1 114 ? 52.719 32.014 18.894 1.00 64.91 636 LEU A C 1
ATOM 887 O O . LEU A 1 114 ? 52.551 31.441 17.822 1.00 64.98 636 LEU A O 1
ATOM 892 N N . PRO A 1 115 ? 53.068 31.338 19.998 1.00 66.39 637 PRO A N 1
ATOM 893 C CA . PRO A 1 115 ? 53.300 29.889 20.020 1.00 67.66 637 PRO A CA 1
ATOM 894 C C . PRO A 1 115 ? 52.855 28.957 18.877 1.00 68.56 637 PRO A C 1
ATOM 895 O O . PRO A 1 115 ? 53.722 28.364 18.217 1.00 71.92 637 PRO A O 1
ATOM 899 N N . CYS A 1 116 ? 51.564 28.795 18.604 1.00 66.00 638 CYS A N 1
ATOM 900 C CA . CYS A 1 116 ? 51.223 27.879 17.497 1.00 66.23 638 CYS A CA 1
ATOM 901 C C . CYS A 1 116 ? 50.551 28.515 16.280 1.00 65.18 638 CYS A C 1
ATOM 902 O O . CYS A 1 116 ? 49.941 27.822 15.466 1.00 64.24 638 CYS A O 1
ATOM 905 N N . MET A 1 117 ? 50.694 29.825 16.141 1.00 64.06 639 MET A N 1
ATOM 906 C CA . MET A 1 117 ? 50.061 30.550 15.059 1.00 62.14 639 MET A CA 1
ATOM 907 C C . MET A 1 117 ? 50.714 30.481 13.696 1.00 63.10 639 MET A C 1
ATOM 908 O O . MET A 1 117 ? 50.065 30.147 12.708 1.00 64.80 639 MET A O 1
ATOM 913 N N . TYR A 1 118 ? 51.999 30.801 13.630 1.00 63.87 640 TYR A N 1
ATOM 914 C CA . TYR A 1 118 ? 52.681 30.841 12.349 1.00 62.21 640 TYR A CA 1
ATOM 915 C C . TYR A 1 118 ? 52.502 29.640 11.426 1.00 63.63 640 TYR A C 1
ATOM 916 O O . TYR A 1 118 ? 52.270 29.816 10.227 1.00 63.47 640 TYR A O 1
ATOM 925 N N . ASP A 1 119 ? 52.596 28.423 11.960 1.00 65.45 641 ASP A N 1
ATOM 926 C CA . ASP A 1 119 ? 52.431 27.236 11.116 1.00 66.09 641 ASP A CA 1
ATOM 927 C C . ASP A 1 119 ? 51.069 27.174 10.427 1.00 64.42 641 ASP A C 1
ATOM 928 O O . ASP A 1 119 ? 50.956 26.633 9.328 1.00 65.05 641 ASP A O 1
ATOM 933 N N . GLN A 1 120 ? 50.043 27.729 11.073 1.00 63.36 642 GLN A N 1
ATOM 934 C CA . GLN A 1 120 ? 48.695 27.766 10.513 1.00 60.98 642 GLN A CA 1
ATOM 935 C C . GLN A 1 120 ? 48.567 28.959 9.555 1.00 60.37 642 GLN A C 1
ATOM 936 O O . GLN A 1 120 ? 48.130 28.814 8.419 1.00 60.55 642 GLN A O 1
ATOM 942 N N . CYS A 1 121 ? 48.982 30.135 10.010 1.00 60.43 643 CYS A N 1
ATOM 943 C CA . CYS A 1 121 ? 48.884 31.355 9.208 1.00 61.02 643 CYS A CA 1
ATOM 944 C C . CYS A 1 121 ? 49.758 31.493 7.965 1.00 62.13 643 CYS A C 1
ATOM 945 O O . CYS A 1 121 ? 49.350 32.141 6.993 1.00 62.49 643 CYS A O 1
ATOM 948 N N . LYS A 1 122 ? 50.955 30.913 7.984 1.00 61.25 644 LYS A N 1
ATOM 949 C CA . LYS A 1 122 ? 51.858 31.058 6.849 1.00 59.91 644 LYS A CA 1
ATOM 950 C C . LYS A 1 122 ? 51.216 30.682 5.519 1.00 59.53 644 LYS A C 1
ATOM 951 O O . LYS A 1 122 ? 51.517 31.279 4.482 1.00 59.14 644 LYS A O 1
ATOM 957 N N . HIS A 1 123 ? 50.315 29.707 5.557 1.00 59.60 645 HIS A N 1
ATOM 958 C CA . HIS A 1 123 ? 49.625 29.251 4.357 1.00 58.91 645 HIS A CA 1
ATOM 959 C C . HIS A 1 123 ? 48.628 30.287 3.898 1.00 57.34 645 HIS A C 1
ATOM 960 O O . HIS A 1 123 ? 48.408 30.465 2.708 1.00 57.87 645 HIS A O 1
ATOM 967 N N . MET A 1 124 ? 48.019 30.969 4.856 1.00 57.26 646 MET A N 1
ATOM 968 C CA . MET A 1 124 ? 47.053 32.005 4.550 1.00 57.21 646 MET A CA 1
ATOM 969 C C . MET A 1 124 ? 47.790 33.233 3.997 1.00 57.38 646 MET A C 1
ATOM 970 O O . MET A 1 124 ? 47.284 33.929 3.108 1.00 56.98 646 MET A O 1
ATOM 975 N N . LEU A 1 125 ? 48.987 33.499 4.520 1.00 57.14 647 LEU A N 1
ATOM 976 C CA . LEU A 1 125 ? 49.794 34.622 4.037 1.00 56.12 647 LEU A CA 1
ATOM 977 C C . LEU A 1 125 ? 50.261 34.326 2.621 1.00 55.83 647 LEU A C 1
ATOM 978 O O . LEU A 1 125 ? 50.426 35.230 1.800 1.00 56.46 647 LEU A O 1
ATOM 983 N N . TYR A 1 126 ? 50.478 33.047 2.337 1.00 54.82 648 TYR A N 1
ATOM 984 C CA . TYR A 1 126 ? 50.920 32.646 1.016 1.00 53.86 648 TYR A CA 1
ATOM 985 C C . TYR A 1 126 ? 50.006 33.180 -0.087 1.00 54.08 648 TYR A C 1
ATOM 986 O O . TYR A 1 126 ? 50.465 33.923 -0.956 1.00 55.91 648 TYR A O 1
ATOM 995 N N . VAL A 1 127 ? 48.719 32.821 -0.058 1.00 53.74 649 VAL A N 1
ATOM 996 C CA . VAL A 1 127 ? 47.800 33.285 -1.101 1.00 51.65 649 VAL A CA 1
ATOM 997 C C . VAL A 1 127 ? 47.763 34.810 -1.169 1.00 50.96 649 VAL A C 1
ATOM 998 O O . VAL A 1 127 ? 47.595 35.392 -2.243 1.00 51.23 649 VAL A O 1
ATOM 1002 N N . SER A 1 128 ? 47.954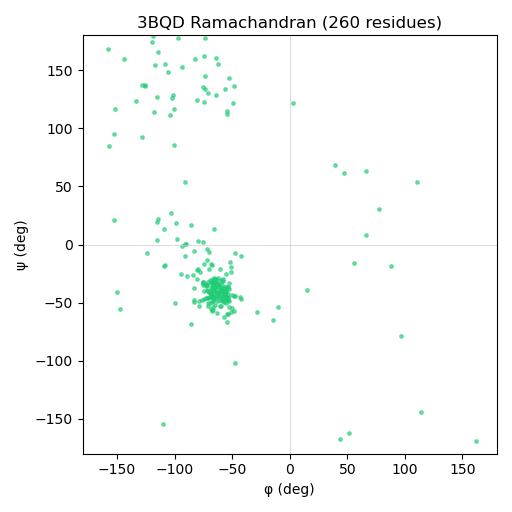 35.459 -0.034 1.00 51.07 650 SER A N 1
ATOM 1003 C CA . SER A 1 128 ? 47.961 36.915 -0.015 1.00 54.80 650 SER A CA 1
ATOM 1004 C C . SER A 1 128 ? 49.181 37.444 -0.770 1.00 56.80 650 SER A C 1
ATOM 1005 O O . SER A 1 128 ? 49.083 38.389 -1.556 1.00 56.43 650 SER A O 1
ATOM 1008 N N . SER A 1 129 ? 50.334 36.828 -0.535 1.00 57.38 651 SER A N 1
ATOM 1009 C CA . SER A 1 129 ? 51.549 37.256 -1.205 1.00 58.01 651 SER A CA 1
ATOM 1010 C C . SER A 1 129 ? 51.445 36.965 -2.703 1.00 59.55 651 SER A C 1
ATOM 1011 O O . SER A 1 129 ? 51.888 37.758 -3.536 1.00 61.16 651 SER A O 1
ATOM 1014 N N . GLU A 1 130 ? 50.843 35.837 -3.054 1.00 61.21 652 GLU A N 1
ATOM 1015 C CA . GLU A 1 130 ? 50.692 35.475 -4.458 1.00 60.89 652 GLU A CA 1
ATOM 1016 C C . GLU A 1 130 ? 49.836 36.498 -5.204 1.00 61.03 652 GLU A C 1
ATOM 1017 O O . GLU A 1 130 ? 50.173 36.902 -6.314 1.00 61.84 652 GLU A O 1
ATOM 1023 N N . LEU A 1 131 ? 48.726 36.909 -4.594 1.00 61.70 653 LEU A N 1
ATOM 1024 C CA . LEU A 1 131 ? 47.830 37.899 -5.189 1.00 60.79 653 LEU A CA 1
ATOM 1025 C C . LEU A 1 131 ? 48.585 39.202 -5.419 1.00 62.53 653 LEU A C 1
ATOM 1026 O O . LEU A 1 131 ? 48.384 39.875 -6.426 1.00 63.08 653 LEU A O 1
ATOM 1031 N N . HIS A 1 132 ? 49.451 39.554 -4.476 1.00 64.62 654 HIS A N 1
ATOM 1032 C CA . HIS A 1 132 ? 50.254 40.765 -4.591 1.00 66.52 654 HIS A CA 1
ATOM 1033 C C . HIS A 1 132 ? 51.263 40.579 -5.719 1.00 66.35 654 HIS A C 1
ATOM 1034 O O . HIS A 1 132 ? 51.311 41.370 -6.657 1.00 66.73 654 HIS A O 1
ATOM 1041 N N . ARG A 1 133 ? 52.053 39.514 -5.629 1.00 65.21 655 ARG A N 1
ATOM 1042 C CA . ARG A 1 133 ? 53.076 39.211 -6.625 1.00 64.40 655 ARG A CA 1
ATOM 1043 C C . ARG A 1 133 ? 52.606 39.286 -8.069 1.00 64.94 655 ARG A C 1
ATOM 1044 O O . ARG A 1 133 ? 53.304 39.825 -8.917 1.00 66.76 655 ARG A O 1
ATOM 1052 N N . LEU A 1 134 ? 51.435 38.729 -8.357 1.00 66.46 656 LEU A N 1
ATOM 1053 C CA . LEU A 1 134 ? 50.891 38.735 -9.722 1.00 65.03 656 LEU A CA 1
ATOM 1054 C C . LEU A 1 134 ? 50.012 39.938 -10.029 1.00 64.18 656 LEU A C 1
ATOM 1055 O O . LEU A 1 134 ? 49.483 40.053 -11.131 1.00 62.36 656 LEU A O 1
ATOM 1060 N N . GLN A 1 135 ? 49.852 40.824 -9.050 1.00 65.76 657 GLN A N 1
ATOM 1061 C CA . GLN A 1 135 ? 49.032 42.017 -9.223 1.00 67.12 657 GLN A CA 1
ATOM 1062 C C . GLN A 1 135 ? 47.693 41.649 -9.859 1.00 65.53 657 GLN A C 1
ATOM 1063 O O . GLN A 1 135 ? 47.362 42.090 -10.958 1.00 66.32 657 GLN A O 1
ATOM 1069 N N . VAL A 1 136 ? 46.932 40.822 -9.154 1.00 63.18 658 VAL A N 1
ATOM 1070 C CA . VAL A 1 136 ? 45.633 40.367 -9.626 1.00 58.81 658 VAL A CA 1
ATOM 1071 C C . VAL A 1 136 ? 44.598 41.475 -9.521 1.00 58.25 658 VAL A C 1
ATOM 1072 O O . VAL A 1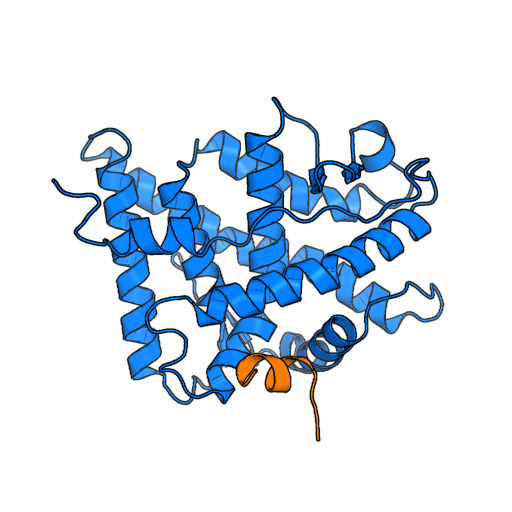 136 ? 44.514 42.154 -8.500 1.00 57.44 658 VAL A O 1
ATOM 1076 N N . SER A 1 137 ? 43.816 41.654 -10.581 1.00 59.65 659 SER A N 1
ATOM 1077 C CA . SER A 1 137 ? 42.762 42.669 -10.612 1.00 58.93 659 SER A CA 1
ATOM 1078 C C . SER A 1 137 ? 41.500 42.140 -9.918 1.00 61.02 659 SER A C 1
ATOM 1079 O O . SER A 1 137 ? 41.311 40.926 -9.774 1.00 60.75 659 SER A O 1
ATOM 1082 N N . TYR A 1 138 ? 40.630 43.047 -9.496 1.00 60.85 660 TYR A N 1
ATOM 1083 C CA . TYR A 1 138 ? 39.413 42.640 -8.811 1.00 60.49 660 TYR A CA 1
ATOM 1084 C C . TYR A 1 138 ? 38.558 41.706 -9.665 1.00 60.97 660 TYR A C 1
ATOM 1085 O O . TYR A 1 138 ? 37.943 40.766 -9.153 1.00 60.07 660 TYR A O 1
ATOM 1094 N N . GLU A 1 139 ? 38.514 41.961 -10.966 1.00 62.06 661 GLU A N 1
ATOM 1095 C CA . GLU A 1 139 ? 37.715 41.123 -11.846 1.00 64.08 661 GLU A CA 1
ATOM 1096 C C . GLU A 1 139 ? 38.314 39.732 -11.998 1.00 64.60 661 GLU A C 1
ATOM 1097 O O . GLU A 1 139 ? 37.593 38.731 -12.004 1.00 64.51 661 GLU A O 1
ATOM 1103 N N . GLU A 1 140 ? 39.636 39.665 -12.112 1.00 63.66 662 GLU A N 1
ATOM 1104 C CA . GLU A 1 140 ? 40.303 38.379 -12.230 1.00 61.00 662 GLU A CA 1
ATOM 1105 C C . GLU A 1 140 ? 39.940 37.541 -11.002 1.00 59.15 662 GLU A C 1
ATOM 1106 O O . GLU A 1 140 ? 39.594 36.370 -11.107 1.00 60.12 662 GLU A O 1
ATOM 1112 N N . TYR A 1 141 ? 40.006 38.170 -9.838 1.00 56.79 663 TYR A N 1
ATOM 1113 C CA . TYR A 1 141 ? 39.701 37.517 -8.583 1.00 53.93 663 TYR A CA 1
ATOM 1114 C C . TYR A 1 141 ? 38.255 37.038 -8.502 1.00 55.05 663 TYR A C 1
ATOM 1115 O O . TYR A 1 141 ? 37.984 35.947 -8.001 1.00 55.21 663 TYR A O 1
ATOM 1124 N N . LEU A 1 142 ? 37.318 37.84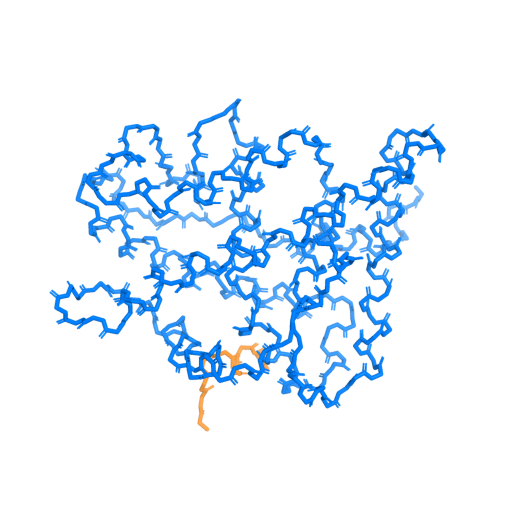3 -8.983 1.00 55.82 664 LEU A N 1
ATOM 1125 C CA . LEU A 1 142 ? 35.919 37.437 -8.904 1.00 56.68 664 LEU A CA 1
ATOM 1126 C C . LEU A 1 142 ? 35.676 36.138 -9.660 1.00 56.37 664 LEU A C 1
ATOM 1127 O O . LEU A 1 142 ? 34.893 35.296 -9.216 1.00 56.61 664 LEU A O 1
ATOM 1132 N N . CYS A 1 143 ? 36.365 35.979 -10.788 1.00 55.29 665 CYS A N 1
ATOM 1133 C CA . CYS A 1 143 ? 36.245 34.789 -11.621 1.00 55.68 665 CYS A CA 1
ATOM 1134 C C . CYS A 1 143 ? 36.985 33.601 -11.026 1.00 56.54 665 CYS A C 1
ATOM 1135 O O . CYS A 1 143 ? 36.453 32.485 -10.959 1.00 58.00 665 CYS A O 1
ATOM 1138 N N . MET A 1 144 ? 38.224 33.845 -10.613 1.00 54.19 666 MET A N 1
ATOM 1139 C CA . MET A 1 144 ? 39.042 32.809 -10.013 1.00 52.49 666 MET A CA 1
ATOM 1140 C C . MET A 1 144 ? 38.320 32.215 -8.799 1.00 52.49 666 MET A C 1
ATOM 1141 O O . MET A 1 144 ? 38.279 30.996 -8.621 1.00 52.98 666 MET A O 1
ATOM 1146 N N . LYS A 1 145 ? 37.747 33.072 -7.962 1.00 51.62 667 LYS A N 1
ATOM 1147 C CA . LYS A 1 145 ? 37.030 32.594 -6.797 1.00 50.79 667 LYS A CA 1
ATOM 1148 C C . LYS A 1 145 ? 35.842 31.709 -7.205 1.00 52.70 667 LYS A C 1
ATOM 1149 O O . LYS A 1 145 ? 35.510 30.757 -6.509 1.00 52.80 667 LYS A O 1
ATOM 1155 N N . THR A 1 146 ? 35.201 32.012 -8.328 1.00 51.93 668 THR A N 1
ATOM 1156 C CA . THR A 1 146 ? 34.080 31.195 -8.771 1.00 52.94 668 THR A CA 1
ATOM 1157 C C . THR A 1 146 ? 34.606 29.842 -9.225 1.00 53.04 668 THR A C 1
ATOM 1158 O O . THR A 1 146 ? 34.006 28.801 -8.964 1.00 51.92 668 THR A O 1
ATOM 1162 N N . LEU A 1 147 ? 35.734 29.867 -9.922 1.00 52.57 669 LEU A N 1
ATOM 1163 C CA . LEU A 1 147 ? 36.345 28.640 -10.398 1.00 51.01 669 LEU A CA 1
ATOM 1164 C C . LEU A 1 147 ? 36.744 27.753 -9.235 1.00 53.25 669 LEU A C 1
ATOM 1165 O O . LEU A 1 147 ? 36.681 26.537 -9.333 1.00 56.13 669 LEU A O 1
ATOM 1170 N N . LEU A 1 148 ? 37.148 28.368 -8.128 1.00 55.44 670 LEU A N 1
ATOM 1171 C CA . LEU A 1 148 ? 37.550 27.628 -6.945 1.00 53.27 670 LEU A CA 1
ATOM 1172 C C . LEU A 1 148 ? 36.385 26.810 -6.410 1.00 55.83 670 LEU A C 1
ATOM 1173 O O . LEU A 1 148 ? 36.576 25.722 -5.884 1.00 57.71 670 LEU A O 1
ATOM 1178 N N . LEU A 1 149 ? 35.172 27.329 -6.546 1.00 58.36 671 LEU A N 1
ATOM 1179 C CA . LEU A 1 149 ? 33.982 26.609 -6.086 1.00 58.16 671 LEU A CA 1
ATOM 1180 C C . LEU A 1 149 ? 33.801 25.346 -6.927 1.00 58.50 671 LEU A C 1
ATOM 1181 O O . LEU A 1 149 ? 33.306 24.323 -6.447 1.00 59.71 671 LEU A O 1
ATOM 1186 N N . LEU A 1 150 ? 34.224 25.436 -8.181 1.00 55.92 672 LEU A N 1
ATOM 1187 C CA . LEU A 1 150 ? 34.108 24.351 -9.138 1.00 55.55 672 LEU A CA 1
ATOM 1188 C C . LEU A 1 150 ? 35.434 23.612 -9.372 1.00 56.71 672 LEU A C 1
ATOM 1189 O O . LEU A 1 150 ? 35.632 23.036 -10.434 1.00 56.03 672 LEU A O 1
ATOM 1194 N N . SER A 1 151 ? 36.324 23.608 -8.382 1.00 58.67 673 SER A N 1
ATOM 1195 C CA . SER A 1 151 ? 37.643 22.989 -8.541 1.00 61.28 673 SER A CA 1
ATOM 1196 C C . SER A 1 151 ? 37.814 21.568 -7.990 1.00 60.95 673 SER A C 1
ATOM 1197 O O . SER A 1 151 ? 38.912 21.010 -8.006 1.00 58.54 673 SER A O 1
ATOM 1200 N N . SER A 1 152 ? 36.738 20.979 -7.497 1.00 63.54 674 SER A N 1
ATOM 1201 C CA . SER A 1 152 ? 36.832 19.623 -6.981 1.00 66.18 674 SER A CA 1
ATOM 1202 C C . SER A 1 152 ? 35.505 18.903 -7.104 1.00 67.89 674 SER A C 1
ATOM 1203 O O . SER A 1 152 ? 34.505 19.293 -6.512 1.00 68.22 674 SER A O 1
ATOM 1206 N N . VAL A 1 153 ? 35.508 17.848 -7.900 1.00 71.09 675 VAL A N 1
ATOM 1207 C CA . VAL A 1 153 ? 34.322 17.050 -8.113 1.00 73.53 675 VAL A CA 1
ATOM 1208 C C . VAL A 1 153 ? 34.588 15.667 -7.527 1.00 76.19 675 VAL A C 1
ATOM 1209 O O . VAL A 1 153 ? 35.725 15.327 -7.216 1.00 76.34 675 VAL A O 1
ATOM 1213 N N . PRO A 1 154 ? 33.537 14.859 -7.341 1.00 80.95 676 PRO A N 1
ATOM 1214 C CA . PRO A 1 154 ? 33.768 13.522 -6.786 1.00 83.22 676 PRO A CA 1
ATOM 1215 C C . PRO A 1 154 ? 34.400 12.606 -7.837 1.00 86.15 676 PRO A C 1
ATOM 1216 O O . PRO A 1 154 ? 34.093 12.712 -9.027 1.00 85.68 676 PRO A O 1
ATOM 1220 N N . LYS A 1 155 ? 35.286 11.719 -7.392 1.00 89.98 677 LYS A N 1
ATOM 1221 C CA . LYS A 1 155 ? 35.964 10.780 -8.282 1.00 93.57 677 LYS A CA 1
ATOM 1222 C C . LYS A 1 155 ? 34.971 10.219 -9.292 1.00 95.28 677 LYS A C 1
ATOM 1223 O O . LYS A 1 155 ? 35.237 10.166 -10.494 1.00 95.01 677 LYS A O 1
ATOM 1229 N N . ASP A 1 156 ? 33.818 9.809 -8.775 1.00 97.72 678 ASP A N 1
ATOM 1230 C CA . ASP A 1 156 ? 32.736 9.242 -9.574 1.00 98.57 678 ASP A CA 1
ATOM 1231 C C . ASP A 1 156 ? 31.748 10.313 -10.044 1.00 97.68 678 ASP A C 1
ATOM 1232 O O . ASP A 1 156 ? 30.545 10.206 -9.807 1.00 97.73 678 ASP A O 1
ATOM 1237 N N . GLY A 1 157 ? 32.272 11.347 -10.699 1.00 97.36 679 GLY A N 1
ATOM 1238 C CA . GLY A 1 157 ? 31.448 12.431 -11.219 1.00 95.76 679 GLY A CA 1
ATOM 1239 C C . GLY A 1 157 ? 30.340 13.009 -10.348 1.00 94.38 679 GLY A C 1
ATOM 1240 O O . GLY A 1 157 ? 30.259 12.756 -9.147 1.00 93.75 679 GLY A O 1
ATOM 1241 N N . LEU A 1 158 ? 29.481 13.802 -10.982 1.00 93.24 680 LEU A N 1
ATOM 1242 C CA . LEU A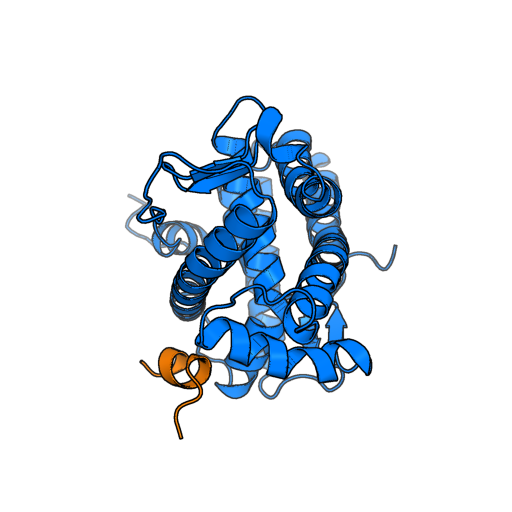 1 158 ? 28.355 14.451 -10.316 1.00 91.73 680 LEU A CA 1
ATOM 1243 C C . LEU A 1 158 ? 27.063 13.955 -10.949 1.00 91.89 680 LEU A C 1
ATOM 1244 O O . LEU A 1 158 ? 27.082 13.153 -11.882 1.00 92.37 680 LEU A O 1
ATOM 1249 N N . LYS A 1 159 ? 25.938 14.446 -10.454 1.00 91.33 681 LYS A N 1
ATOM 1250 C CA . LYS A 1 159 ? 24.650 14.047 -10.995 1.00 90.63 681 LYS A CA 1
ATOM 1251 C C . LYS A 1 159 ? 24.154 15.114 -11.963 1.00 89.89 681 LYS A C 1
ATOM 1252 O O . LYS A 1 159 ? 22.967 15.180 -12.283 1.00 90.94 681 LYS A O 1
ATOM 1258 N N . SER A 1 160 ? 25.081 15.948 -12.428 1.00 88.13 682 SER A N 1
ATOM 1259 C CA . SER A 1 160 ? 24.772 17.026 -13.367 1.00 86.88 682 SER A CA 1
ATOM 1260 C C . SER A 1 160 ? 26.023 17.316 -14.188 1.00 86.39 682 SER A C 1
ATOM 1261 O O . SER A 1 160 ? 26.169 18.390 -14.771 1.00 86.01 682 SER A O 1
ATOM 1264 N N . GLN A 1 161 ? 26.915 16.336 -14.225 1.00 85.80 683 GLN A N 1
ATOM 1265 C CA . GLN A 1 161 ? 28.180 16.443 -14.935 1.00 86.36 683 GLN A CA 1
ATOM 1266 C C . GLN A 1 161 ? 28.176 17.370 -16.142 1.00 87.96 683 GLN A C 1
ATOM 1267 O O . GLN A 1 161 ? 28.958 18.318 -16.206 1.00 86.87 683 GLN A O 1
ATOM 1273 N N . GLU A 1 162 ? 27.297 17.087 -17.099 1.00 90.58 684 GLU A N 1
ATOM 1274 C CA . GLU A 1 162 ? 27.192 17.884 -18.320 1.00 91.56 684 GLU A CA 1
ATOM 1275 C C . GLU A 1 162 ? 27.058 19.374 -18.005 1.00 89.92 684 GLU A C 1
ATOM 1276 O O . GLU A 1 162 ? 27.874 20.187 -18.439 1.00 89.54 684 GLU A O 1
ATOM 1282 N N . LEU A 1 163 ? 26.024 19.722 -17.246 1.00 87.50 685 LEU A N 1
ATOM 1283 C CA . LEU A 1 163 ? 25.773 21.110 -16.887 1.00 85.67 685 LEU A CA 1
ATOM 1284 C C . LEU A 1 163 ? 26.965 21.738 -16.164 1.00 85.36 685 LEU A C 1
ATOM 1285 O O . LEU A 1 163 ? 27.280 22.910 -16.375 1.00 85.52 685 LEU A O 1
ATOM 1290 N N . PHE A 1 164 ? 27.620 20.951 -15.312 1.00 84.09 686 PHE A N 1
ATOM 1291 C CA . PHE A 1 164 ? 28.789 21.410 -14.567 1.00 80.99 686 PHE A CA 1
ATOM 1292 C C . PHE A 1 164 ? 29.891 21.827 -15.542 1.00 80.88 686 PHE A C 1
ATOM 1293 O O . PHE A 1 164 ? 30.416 22.938 -15.466 1.00 80.47 686 PHE A O 1
ATOM 1301 N N . ASP A 1 165 ? 30.228 20.921 -16.455 1.00 80.70 687 ASP A N 1
ATOM 1302 C CA . ASP A 1 165 ? 31.267 21.149 -17.454 1.00 80.35 687 ASP A CA 1
ATOM 1303 C C . ASP A 1 165 ? 31.023 22.436 -18.231 1.00 79.41 687 ASP A C 1
ATOM 1304 O O . ASP A 1 165 ? 31.965 23.149 -18.583 1.00 78.71 687 ASP A O 1
ATOM 1309 N N . GLU A 1 166 ? 29.751 22.720 -18.494 1.00 78.58 688 GLU A N 1
ATOM 1310 C CA . GLU A 1 166 ? 29.354 23.909 -19.241 1.00 78.19 688 GLU A CA 1
ATOM 1311 C C . GLU A 1 166 ? 29.549 25.181 -18.412 1.00 75.83 688 GLU A C 1
ATOM 1312 O O . GLU A 1 166 ? 29.959 26.218 -18.936 1.00 75.19 688 GLU A O 1
ATOM 1318 N N . ILE A 1 167 ? 29.246 25.100 -17.120 1.00 72.13 689 ILE A N 1
ATOM 1319 C CA . ILE A 1 167 ? 29.394 26.248 -16.238 1.00 68.92 689 ILE A CA 1
ATOM 1320 C C . ILE A 1 167 ? 30.863 26.553 -15.978 1.00 69.21 689 ILE A C 1
ATOM 1321 O O . ILE A 1 167 ? 31.289 27.706 -16.053 1.00 69.44 689 ILE A O 1
ATOM 1326 N N . ARG A 1 168 ? 31.631 25.512 -15.672 1.00 67.40 690 ARG A N 1
ATOM 1327 C CA . ARG A 1 168 ? 33.045 25.661 -15.384 1.00 64.87 690 ARG A CA 1
ATOM 1328 C C . ARG A 1 168 ? 33.727 26.371 -16.542 1.00 66.13 690 ARG A C 1
ATOM 1329 O O . ARG A 1 168 ? 34.527 27.287 -16.336 1.00 65.35 690 ARG A O 1
ATOM 1337 N N . MET A 1 169 ? 33.399 25.962 -17.764 1.00 66.18 691 MET A N 1
ATOM 1338 C CA . MET A 1 169 ? 33.989 26.580 -18.944 1.00 66.98 691 MET A CA 1
ATOM 1339 C C . MET A 1 169 ? 33.547 28.034 -19.113 1.00 66.54 691 MET A C 1
ATOM 1340 O O . MET A 1 169 ? 34.337 28.892 -19.508 1.00 66.28 691 MET A O 1
ATOM 1345 N N . THR A 1 170 ? 32.286 28.313 -18.809 1.00 64.32 692 THR A N 1
ATOM 1346 C CA . THR A 1 170 ? 31.772 29.667 -18.925 1.00 61.29 692 THR A CA 1
ATOM 1347 C C . THR A 1 170 ? 32.609 30.626 -18.090 1.00 60.82 692 THR A C 1
ATOM 1348 O O . THR A 1 170 ? 32.939 31.732 -18.531 1.00 60.45 692 THR A O 1
ATOM 1352 N N . TYR A 1 171 ? 32.959 30.198 -16.883 1.00 58.80 693 TYR A N 1
ATOM 1353 C CA . TYR A 1 171 ? 33.747 31.039 -15.997 1.00 58.16 693 TYR A CA 1
ATOM 1354 C C . TYR A 1 171 ? 35.230 31.071 -16.349 1.00 58.25 693 TYR A C 1
ATOM 1355 O O . TYR A 1 171 ? 35.940 32.030 -16.005 1.00 57.27 693 TYR A O 1
ATOM 1364 N N . ILE A 1 172 ? 35.698 30.026 -17.031 1.00 56.30 694 ILE A N 1
ATOM 1365 C CA . ILE A 1 172 ? 37.084 29.984 -17.449 1.00 53.78 694 ILE A CA 1
ATOM 1366 C C . ILE A 1 172 ? 37.214 31.046 -18.533 1.00 55.32 694 ILE A C 1
ATOM 1367 O O . ILE A 1 172 ? 38.157 31.838 -18.528 1.00 54.89 694 ILE A O 1
ATOM 1372 N N . LYS A 1 173 ? 36.254 31.072 -19.455 1.00 55.76 695 LYS A N 1
ATOM 1373 C CA . LYS A 1 173 ? 36.267 32.064 -20.523 1.00 57.51 695 LYS A CA 1
ATOM 1374 C C . LYS A 1 173 ? 36.054 33.449 -19.913 1.00 59.49 695 LYS A C 1
ATOM 1375 O O . LYS A 1 173 ? 36.602 34.449 -20.384 1.00 58.88 695 LYS A O 1
ATOM 1381 N N . GLU A 1 174 ? 35.261 33.493 -18.850 1.00 61.40 696 GLU A N 1
ATOM 1382 C CA . GLU A 1 174 ? 34.966 34.740 -18.163 1.00 63.60 696 GLU A CA 1
ATOM 1383 C C . GLU A 1 174 ? 36.243 35.328 -17.566 1.00 63.90 696 GLU A C 1
ATOM 1384 O O . GLU A 1 174 ? 36.406 36.550 -17.498 1.00 65.83 696 GLU A O 1
ATOM 1390 N N . LEU A 1 175 ? 37.144 34.448 -17.136 1.00 63.34 697 LEU A N 1
ATOM 1391 C CA . LEU A 1 175 ? 38.428 34.847 -16.564 1.00 60.94 697 LEU A CA 1
ATOM 1392 C C . LEU A 1 175 ? 39.345 35.301 -17.694 1.00 61.18 697 LEU A C 1
ATOM 1393 O O . LEU A 1 175 ? 40.188 36.179 -17.517 1.00 61.15 697 LEU A O 1
ATOM 1398 N N . GLY A 1 176 ? 39.184 34.687 -18.859 1.00 62.25 698 GLY A N 1
ATOM 1399 C CA . GLY A 1 176 ? 40.003 35.063 -19.998 1.00 63.31 698 GLY A CA 1
ATOM 1400 C C . GLY A 1 176 ? 39.771 36.523 -20.333 1.00 64.20 698 GLY A C 1
ATOM 1401 O O . GLY A 1 176 ? 40.726 37.271 -20.578 1.00 64.23 698 GLY A O 1
ATOM 1402 N N . LYS A 1 177 ? 38.494 36.914 -20.337 1.00 63.37 699 LYS A N 1
ATOM 1403 C CA . LYS A 1 177 ? 38.064 38.282 -20.617 1.00 62.28 699 LYS A CA 1
ATOM 1404 C C . LYS A 1 177 ? 38.672 39.275 -19.631 1.00 63.39 699 LYS A C 1
ATOM 1405 O O . LYS A 1 177 ? 39.169 40.329 -20.013 1.00 62.63 699 LYS A O 1
ATOM 1411 N N . ALA A 1 178 ? 38.614 38.943 -18.351 1.00 63.63 700 ALA A N 1
ATOM 1412 C CA . ALA A 1 178 ? 39.166 39.819 -17.342 1.00 63.91 700 ALA A CA 1
ATOM 1413 C C . ALA A 1 178 ? 40.663 40.022 -17.562 1.00 66.04 700 ALA A C 1
ATOM 1414 O O . ALA A 1 178 ? 41.241 40.989 -17.068 1.00 68.17 700 ALA A O 1
ATOM 1416 N N . ILE A 1 179 ? 41.303 39.111 -18.288 1.00 67.18 701 ILE A N 1
ATOM 1417 C CA . ILE A 1 179 ? 42.731 39.250 -18.548 1.00 69.43 701 ILE A CA 1
ATOM 1418 C C . ILE A 1 179 ? 42.899 40.193 -19.733 1.00 71.19 701 ILE A C 1
ATOM 1419 O O . ILE A 1 179 ? 43.699 41.128 -19.694 1.00 70.25 701 ILE A O 1
ATOM 1424 N N . VAL A 1 180 ? 42.131 39.936 -20.785 1.00 74.00 702 VAL A N 1
ATOM 1425 C CA . VAL A 1 180 ? 42.158 40.764 -21.982 1.00 78.06 702 VAL A CA 1
ATOM 1426 C C . VAL A 1 180 ? 41.941 42.225 -21.593 1.00 81.03 702 VAL A C 1
ATOM 1427 O O . VAL A 1 180 ? 42.547 43.130 -22.168 1.00 81.59 702 VAL A O 1
ATOM 1431 N N . LYS A 1 181 ? 41.069 42.447 -20.615 1.00 84.45 703 LYS A N 1
ATOM 1432 C CA . LYS A 1 181 ? 40.767 43.791 -20.142 1.00 87.89 703 LYS A CA 1
ATOM 1433 C C . LYS A 1 181 ? 41.926 44.405 -19.370 1.00 90.13 703 LYS A C 1
ATOM 1434 O O . LYS A 1 181 ? 42.346 45.515 -19.677 1.00 89.90 703 LYS A O 1
ATOM 1440 N N . ARG A 1 182 ? 42.432 43.699 -18.361 1.00 94.40 704 ARG A N 1
ATOM 1441 C CA . ARG A 1 182 ? 43.554 44.215 -17.578 1.00 98.32 704 ARG A CA 1
ATOM 1442 C C . ARG A 1 182 ? 44.631 44.528 -18.607 1.00 100.98 704 ARG A C 1
ATOM 1443 O O . ARG A 1 182 ? 45.183 43.624 -19.236 1.00 101.40 704 ARG A O 1
ATOM 1451 N N . GLU A 1 183 ? 44.914 45.818 -18.772 1.00 105.35 705 GLU A N 1
ATOM 1452 C CA . GLU A 1 183 ? 45.870 46.305 -19.769 1.00 109.23 705 GLU A CA 1
ATOM 1453 C C . GLU A 1 183 ? 45.482 45.694 -21.115 1.00 110.16 705 GLU A C 1
ATOM 1454 O O . GLU A 1 183 ? 44.358 45.218 -21.287 1.00 110.57 705 GLU A O 1
ATOM 1460 N N . GLY A 1 184 ? 46.402 45.704 -22.070 1.00 111.59 706 GLY A N 1
ATOM 1461 C CA . GLY A 1 184 ? 46.082 45.143 -23.368 1.00 112.70 706 GLY A CA 1
ATOM 1462 C C . GLY A 1 184 ? 47.298 44.717 -24.160 1.00 113.64 706 GLY A C 1
ATOM 1463 O O . GLY A 1 184 ? 47.807 45.475 -24.993 1.00 114.19 706 GLY A O 1
ATOM 1464 N N . ASN A 1 185 ? 47.772 43.501 -23.899 1.00 113.18 707 ASN A N 1
ATOM 1465 C CA . ASN A 1 185 ? 48.929 42.963 -24.604 1.00 112.13 707 ASN A CA 1
ATOM 1466 C C . ASN A 1 185 ? 48.404 41.855 -25.511 1.00 111.02 707 ASN A C 1
ATOM 1467 O O . ASN A 1 185 ? 47.236 41.878 -25.899 1.00 110.77 707 ASN A O 1
ATOM 1472 N N . SER A 1 186 ? 49.250 40.888 -25.851 1.00 109.77 708 SER A N 1
ATOM 1473 C CA . SER A 1 186 ? 48.814 39.786 -26.708 1.00 109.07 708 SER A CA 1
ATOM 1474 C C . SER A 1 186 ? 49.595 38.521 -26.395 1.00 107.28 708 SER A C 1
ATOM 1475 O O . SER A 1 186 ? 49.042 37.420 -26.363 1.00 106.25 708 SER A O 1
ATOM 1478 N N . SER A 1 187 ? 50.889 38.694 -26.172 1.00 105.81 709 SER A N 1
ATOM 1479 C CA . SER A 1 187 ? 51.768 37.587 -25.839 1.00 103.78 709 SER A CA 1
ATOM 1480 C C . SER A 1 187 ? 51.615 37.351 -24.340 1.00 101.51 709 SER A C 1
ATOM 1481 O O . SER A 1 187 ? 51.618 36.213 -23.873 1.00 100.57 709 SER A O 1
ATOM 1484 N N . GLN A 1 188 ? 51.474 38.444 -23.595 1.00 99.19 710 GLN A N 1
ATOM 1485 C CA . GLN A 1 188 ? 51.311 38.374 -22.150 1.00 96.66 710 GLN A CA 1
ATOM 1486 C C . GLN A 1 188 ? 49.985 37.731 -21.760 1.00 93.17 710 GLN A C 1
ATOM 1487 O O . GLN A 1 188 ? 49.882 37.110 -20.704 1.00 92.07 710 GLN A O 1
ATOM 1493 N N . ASN A 1 189 ? 48.970 37.880 -22.608 1.00 89.04 711 ASN A N 1
ATOM 1494 C CA . ASN A 1 189 ? 47.673 37.281 -22.325 1.00 84.77 711 ASN A CA 1
ATOM 1495 C C . ASN A 1 189 ? 47.838 35.791 -22.089 1.00 82.02 711 ASN A C 1
ATOM 1496 O O . ASN A 1 189 ? 47.211 35.226 -21.201 1.00 81.35 711 ASN A O 1
ATOM 1501 N N . TRP A 1 190 ? 48.689 35.161 -22.892 1.00 79.98 712 TRP A N 1
ATOM 1502 C CA . TRP A 1 190 ? 48.963 33.734 -22.760 1.00 77.54 712 TRP A CA 1
ATOM 1503 C C . TRP A 1 190 ? 49.670 33.455 -21.448 1.00 76.09 712 TRP A C 1
ATOM 1504 O O . TRP A 1 190 ? 49.215 32.645 -20.647 1.00 77.08 712 TRP A O 1
ATOM 1515 N N . GLN A 1 191 ? 50.801 34.123 -21.241 1.00 75.45 713 GLN A N 1
ATOM 1516 C CA . GLN A 1 191 ? 51.589 33.940 -20.028 1.00 73.74 713 GLN A CA 1
ATOM 1517 C C . GLN A 1 191 ? 50.745 34.244 -18.786 1.00 69.33 713 GLN A C 1
ATOM 1518 O O . GLN A 1 191 ? 50.794 33.528 -17.786 1.00 67.89 713 GLN A O 1
ATOM 1524 N N . ARG A 1 192 ? 49.963 35.313 -18.877 1.00 66.10 714 ARG A N 1
ATOM 1525 C CA . ARG A 1 192 ? 49.089 35.746 -17.799 1.00 62.97 714 ARG A CA 1
ATOM 1526 C C . ARG A 1 192 ? 48.094 34.649 -17.440 1.00 60.54 714 ARG A C 1
ATOM 1527 O O . ARG A 1 192 ? 47.877 34.364 -16.270 1.00 61.25 714 ARG A O 1
ATOM 1535 N N . PHE A 1 193 ? 47.486 34.043 -18.453 1.00 59.58 715 PHE A N 1
ATOM 1536 C CA . PHE A 1 193 ? 46.521 32.976 -18.235 1.00 60.25 715 PHE A CA 1
ATOM 1537 C C . PHE A 1 193 ? 47.196 31.742 -17.650 1.00 62.50 715 PHE A C 1
ATOM 1538 O O . PHE A 1 193 ? 46.590 30.986 -16.889 1.00 62.84 715 PHE A O 1
ATOM 1546 N N . TYR A 1 194 ? 48.457 31.544 -18.018 1.00 63.37 716 TYR A N 1
ATOM 1547 C CA . TYR A 1 194 ? 49.242 30.422 -17.532 1.00 62.44 716 TYR A CA 1
ATOM 1548 C C . TYR A 1 194 ? 49.512 30.635 -16.047 1.00 62.17 716 TYR A C 1
ATOM 1549 O O . TYR A 1 194 ? 49.381 29.710 -15.236 1.00 62.41 716 TYR A O 1
ATOM 1558 N N . GLN A 1 195 ? 49.880 31.861 -15.691 1.00 60.67 717 GLN A N 1
ATOM 1559 C CA . GLN A 1 195 ? 50.175 32.189 -14.303 1.00 60.98 717 GLN A CA 1
ATOM 1560 C C . GLN A 1 195 ? 48.979 32.113 -13.354 1.00 58.17 717 GLN A C 1
ATOM 1561 O O . GLN A 1 195 ? 49.103 31.624 -12.228 1.00 58.29 717 GLN A O 1
ATOM 1567 N N . LEU A 1 196 ? 47.824 32.602 -13.790 1.00 56.41 718 LEU A N 1
ATOM 1568 C CA . LEU A 1 196 ? 46.645 32.565 -12.928 1.00 54.77 718 LEU A CA 1
ATOM 1569 C C . LEU A 1 196 ? 46.122 31.140 -12.771 1.00 52.53 718 LEU A C 1
ATOM 1570 O O . LEU A 1 196 ? 45.715 30.735 -11.676 1.00 51.09 718 LEU A O 1
ATOM 1575 N N . THR A 1 197 ? 46.139 30.370 -13.855 1.00 54.42 719 THR A N 1
ATOM 1576 C CA . THR A 1 197 ? 45.677 28.991 -13.761 1.00 58.23 719 THR A CA 1
ATOM 1577 C C . THR A 1 197 ? 46.644 28.247 -12.860 1.00 58.51 719 THR A C 1
ATOM 1578 O O . THR A 1 197 ? 46.256 27.301 -12.173 1.00 59.16 719 THR A O 1
ATOM 1582 N N . LYS A 1 198 ? 47.896 28.697 -12.838 1.00 59.47 720 LYS A N 1
ATOM 1583 C CA . LYS A 1 198 ? 48.898 28.075 -11.977 1.00 61.01 720 LYS A CA 1
ATOM 1584 C C . LYS A 1 198 ? 48.517 28.363 -10.521 1.00 58.79 720 LYS A C 1
ATOM 1585 O O . LYS A 1 198 ? 48.545 27.473 -9.665 1.00 59.56 720 LYS A O 1
ATOM 1591 N N . LEU A 1 199 ? 48.156 29.614 -10.251 1.00 56.49 721 LEU A N 1
ATOM 1592 C CA . LEU A 1 199 ? 47.770 30.027 -8.907 1.00 55.90 721 LEU A CA 1
ATOM 1593 C C . LEU A 1 199 ? 46.588 29.192 -8.446 1.00 56.66 721 LEU A C 1
ATOM 1594 O O . LEU A 1 199 ? 46.586 28.679 -7.324 1.00 55.84 721 LEU A O 1
ATOM 1599 N N . LEU A 1 200 ? 45.575 29.072 -9.310 1.00 57.09 722 LEU A N 1
ATOM 1600 C CA . LEU A 1 200 ? 44.375 28.293 -8.991 1.00 54.14 722 LEU A CA 1
ATOM 1601 C C . LEU A 1 200 ? 44.777 26.888 -8.625 1.00 56.43 722 LEU A C 1
ATOM 1602 O O . LEU A 1 200 ? 44.274 26.316 -7.663 1.00 56.26 722 LEU A O 1
ATOM 1607 N N . ASP A 1 201 ? 45.701 26.333 -9.396 1.00 57.70 723 ASP A N 1
ATOM 1608 C CA . ASP A 1 201 ? 46.163 24.990 -9.130 1.00 58.48 723 ASP A CA 1
ATOM 1609 C C . ASP A 1 201 ? 46.877 24.869 -7.794 1.00 58.23 723 ASP A C 1
ATOM 1610 O O . ASP A 1 201 ? 46.762 23.843 -7.134 1.00 59.81 723 ASP A O 1
ATOM 1615 N N . SER A 1 202 ? 47.595 25.904 -7.373 1.00 58.08 724 SER A N 1
ATOM 1616 C CA . SER A 1 202 ? 48.313 25.834 -6.102 1.00 57.71 724 SER A CA 1
ATOM 1617 C C . SER A 1 202 ? 47.411 25.955 -4.869 1.00 58.12 724 SER A C 1
ATOM 1618 O O . SER A 1 202 ? 47.822 25.615 -3.753 1.00 57.02 724 SER A O 1
ATOM 1621 N N . MET A 1 203 ? 46.184 26.442 -5.068 1.00 59.33 725 MET A N 1
ATOM 1622 C CA . MET A 1 203 ? 45.211 26.579 -3.977 1.00 55.12 725 MET A CA 1
ATOM 1623 C C . MET A 1 203 ? 44.873 25.223 -3.373 1.00 53.67 725 MET A C 1
ATOM 1624 O O . MET A 1 203 ? 44.655 25.128 -2.166 1.00 55.22 725 MET A O 1
ATOM 1629 N N . HIS A 1 204 ? 44.811 24.180 -4.205 1.00 52.12 726 HIS A N 1
ATOM 1630 C CA . HIS A 1 204 ? 44.524 22.829 -3.710 1.00 52.38 726 HIS A CA 1
ATOM 1631 C C . HIS A 1 204 ? 45.543 22.485 -2.632 1.00 54.43 726 HIS A C 1
ATOM 1632 O O . HIS A 1 204 ? 45.220 21.858 -1.618 1.00 53.30 726 HIS A O 1
ATOM 1639 N N . GLU A 1 205 ? 46.781 22.908 -2.866 1.00 56.54 727 GLU A N 1
ATOM 1640 C CA . GLU A 1 205 ? 47.867 22.675 -1.933 1.00 58.68 727 GLU A CA 1
ATOM 1641 C C . GLU A 1 205 ? 47.672 23.433 -0.620 1.00 57.05 727 GLU A C 1
ATOM 1642 O O . GLU A 1 205 ? 47.701 22.826 0.453 1.00 57.52 727 GLU A O 1
ATOM 1648 N N . VAL A 1 206 ? 47.457 24.746 -0.676 1.00 55.73 728 VAL A N 1
ATOM 1649 C CA . VAL A 1 206 ? 47.256 25.474 0.573 1.00 51.23 728 VAL A CA 1
ATOM 1650 C C . VAL A 1 206 ? 46.027 24.922 1.297 1.00 52.67 728 VAL A C 1
ATOM 1651 O O . VAL A 1 206 ? 46.029 24.818 2.528 1.00 53.68 728 VAL A O 1
ATOM 1655 N N . VAL A 1 207 ? 44.981 24.562 0.548 1.00 53.24 729 VAL A N 1
ATOM 1656 C CA . VAL A 1 207 ? 43.769 24.008 1.165 1.00 53.38 729 VAL A CA 1
ATOM 1657 C C . VAL A 1 207 ? 44.117 22.740 1.913 1.00 54.76 729 VAL A C 1
ATOM 1658 O O . VAL A 1 207 ? 43.609 22.493 3.008 1.00 54.70 729 VAL A O 1
ATOM 1662 N N . GLU A 1 208 ? 44.985 21.934 1.310 1.00 57.76 730 GLU A N 1
ATOM 1663 C CA . GLU A 1 208 ? 45.422 20.693 1.928 1.00 61.77 730 GLU A CA 1
ATOM 1664 C C . GLU A 1 208 ? 46.112 20.940 3.278 1.00 62.33 730 GLU A C 1
ATOM 1665 O O . GLU A 1 208 ? 45.863 20.222 4.252 1.00 62.83 730 GLU A O 1
ATOM 1671 N N . ASN A 1 209 ? 46.969 21.958 3.345 1.00 61.37 731 ASN A N 1
ATOM 1672 C CA . ASN A 1 209 ? 47.656 22.269 4.595 1.00 61.07 731 ASN A CA 1
ATOM 1673 C C . ASN A 1 209 ? 46.702 22.789 5.666 1.00 60.48 731 ASN A C 1
ATOM 1674 O O . ASN A 1 209 ? 46.771 22.371 6.824 1.00 58.75 731 ASN A O 1
ATOM 1679 N N . LEU A 1 210 ? 45.817 23.706 5.275 1.00 59.30 732 LEU A N 1
ATOM 1680 C CA . LEU A 1 210 ? 44.853 24.292 6.206 1.00 57.13 732 LEU A CA 1
ATOM 1681 C C . LEU A 1 210 ? 43.863 23.267 6.696 1.00 57.85 732 LEU A C 1
ATOM 1682 O O . LEU A 1 210 ? 43.396 23.347 7.825 1.00 58.31 732 LEU A O 1
ATOM 1687 N N . LEU A 1 211 ? 43.537 22.302 5.846 1.00 59.80 733 LEU A N 1
ATOM 1688 C CA . LEU A 1 211 ? 42.587 21.270 6.226 1.00 61.56 733 LEU A CA 1
ATOM 1689 C C . LEU A 1 211 ? 43.163 20.305 7.264 1.00 64.42 733 LEU A C 1
ATOM 1690 O O . LEU A 1 211 ? 42.424 19.806 8.120 1.00 65.23 733 LEU A O 1
ATOM 1695 N N . ASN A 1 212 ? 44.471 20.050 7.216 1.00 66.19 734 ASN A N 1
ATOM 1696 C CA . ASN A 1 212 ? 45.071 19.142 8.193 1.00 68.44 734 ASN A CA 1
ATOM 1697 C C . ASN A 1 212 ? 44.904 19.704 9.588 1.00 68.54 734 ASN A C 1
ATOM 1698 O O . ASN A 1 212 ? 44.539 18.982 10.518 1.00 69.94 734 ASN A O 1
ATOM 1703 N N . TYR A 1 213 ? 45.171 20.995 9.741 1.00 66.04 735 TYR A N 1
ATOM 1704 C CA . TYR A 1 213 ? 45.032 21.614 11.048 1.00 64.82 735 TYR A CA 1
ATOM 1705 C C . TYR A 1 213 ? 43.577 21.631 11.467 1.00 64.78 735 TYR A C 1
ATOM 1706 O O . TYR A 1 213 ? 43.254 21.482 12.641 1.00 65.53 735 TYR A O 1
ATOM 1715 N N . CYS A 1 214 ? 42.701 21.829 10.495 1.00 65.53 736 CYS A N 1
ATOM 1716 C CA . CYS A 1 214 ? 41.274 21.881 10.754 1.00 64.47 736 CYS A CA 1
ATOM 1717 C C . CYS A 1 214 ? 40.756 20.536 11.231 1.00 63.99 736 CYS A C 1
ATOM 1718 O O . CYS A 1 214 ? 39.987 20.472 12.193 1.00 64.11 736 CYS A O 1
ATOM 1721 N N . PHE A 1 215 ? 41.170 19.460 10.561 1.00 62.92 737 PHE A N 1
ATOM 1722 C CA . PHE A 1 215 ? 40.726 18.119 10.949 1.00 61.64 737 PHE A CA 1
ATOM 1723 C C . PHE A 1 215 ? 41.365 17.680 12.257 1.00 63.67 737 PHE A C 1
ATOM 1724 O O . PHE A 1 215 ? 40.670 17.239 13.173 1.00 63.35 737 PHE A O 1
ATOM 1732 N N . GLN A 1 216 ? 42.686 17.809 12.349 1.00 66.94 738 GLN A N 1
ATOM 1733 C CA . GLN A 1 216 ? 43.395 17.425 13.563 1.00 68.78 738 GLN A CA 1
ATOM 17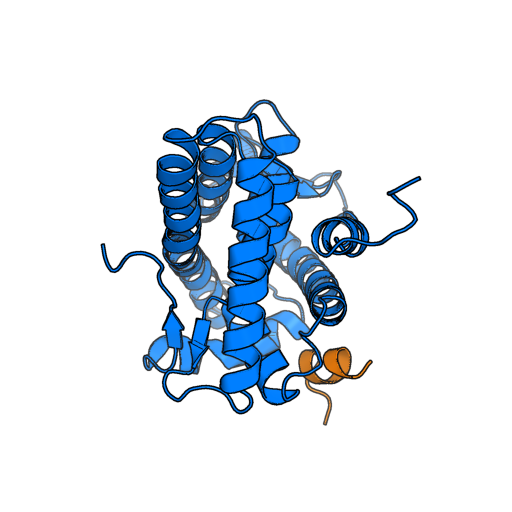34 C C . GLN A 1 216 ? 42.774 18.105 14.771 1.00 68.64 738 GLN A C 1
ATOM 1735 O O . GLN A 1 216 ? 42.481 17.468 15.778 1.00 70.01 738 GLN A O 1
ATOM 1741 N N . THR A 1 217 ? 42.574 19.410 14.656 1.00 69.74 739 THR A N 1
ATOM 1742 C CA . THR A 1 217 ? 42.003 20.214 15.725 1.00 69.37 739 THR A CA 1
ATOM 1743 C C . THR A 1 217 ? 40.561 19.882 16.080 1.00 69.30 739 THR A C 1
ATOM 1744 O O . THR A 1 217 ? 40.180 19.926 17.242 1.00 71.09 739 THR A O 1
ATOM 1748 N N . PHE A 1 218 ? 39.760 19.558 15.078 1.00 71.04 740 PHE A N 1
ATOM 1749 C CA . PHE A 1 218 ? 38.356 19.231 15.297 1.00 73.31 740 PHE A CA 1
ATOM 1750 C C . PHE A 1 218 ? 38.119 17.911 16.049 1.00 74.86 740 PHE A C 1
ATOM 1751 O O . PHE A 1 218 ? 37.207 17.809 16.872 1.00 74.16 740 PHE A O 1
ATOM 1759 N N . LEU A 1 219 ? 38.951 16.913 15.758 1.00 76.76 741 LEU A N 1
ATOM 1760 C CA . LEU A 1 219 ? 38.843 15.576 16.347 1.00 79.24 741 LEU A CA 1
ATOM 1761 C C . LEU A 1 219 ? 39.629 15.308 17.634 1.00 82.81 741 LEU A C 1
ATOM 1762 O O . LEU A 1 219 ? 39.435 14.271 18.267 1.00 83.10 741 LEU A O 1
ATOM 1767 N N . ASP A 1 220 ? 40.512 16.225 18.016 1.00 86.82 742 ASP A N 1
ATOM 1768 C CA . ASP A 1 220 ? 41.361 16.041 19.192 1.00 90.88 742 ASP A CA 1
ATOM 1769 C C . ASP A 1 220 ? 40.682 15.729 20.529 1.00 93.74 742 ASP A C 1
ATOM 1770 O O . ASP A 1 220 ? 40.849 14.639 21.095 1.00 93.16 742 ASP A O 1
ATOM 1775 N N . LYS A 1 221 ? 39.937 16.705 21.037 1.00 96.33 743 LYS A N 1
ATOM 1776 C CA . LYS A 1 221 ? 39.243 16.589 22.319 1.00 99.46 743 LYS A CA 1
ATOM 1777 C C . LYS A 1 221 ? 40.217 16.491 23.500 1.00 100.47 743 LYS A C 1
ATOM 1778 O O . LYS A 1 221 ? 39.825 16.227 24.636 1.00 100.76 743 LYS A O 1
ATOM 1784 N N . THR A 1 222 ? 41.497 16.697 23.208 1.00 101.85 744 THR A N 1
ATOM 1785 C CA . THR A 1 222 ? 42.547 16.721 24.222 1.00 101.44 744 THR A CA 1
ATOM 1786 C C . THR A 1 222 ? 42.893 18.209 24.238 1.00 101.57 744 THR A C 1
ATOM 1787 O O . THR A 1 222 ? 43.496 18.721 25.181 1.00 101.88 744 THR A O 1
ATOM 1791 N N . MET A 1 223 ? 42.473 18.880 23.164 1.00 101.89 745 MET A N 1
ATOM 1792 C CA . MET A 1 223 ? 42.667 20.312 22.952 1.00 101.88 745 MET A CA 1
ATOM 1793 C C . MET A 1 223 ? 41.373 21.020 23.325 1.00 100.92 745 MET A C 1
ATOM 1794 O O . MET A 1 223 ? 41.372 21.993 24.082 1.00 101.41 745 MET A O 1
ATOM 1799 N N . SER A 1 224 ? 40.272 20.526 22.773 1.00 98.98 746 SER A N 1
ATOM 1800 C CA . SER A 1 224 ? 38.962 21.110 23.021 1.00 98.00 746 SER A CA 1
ATOM 1801 C C . SER A 1 224 ? 38.858 22.526 22.429 1.00 96.31 746 SER A C 1
ATOM 1802 O O . SER A 1 224 ? 38.699 23.510 23.161 1.00 96.60 746 SER A O 1
ATOM 1805 N N . ILE A 1 225 ? 38.964 22.616 21.102 1.00 93.31 747 ILE A N 1
ATOM 1806 C CA . ILE A 1 225 ? 38.856 23.887 20.387 1.00 89.69 747 ILE A CA 1
ATOM 1807 C C . ILE A 1 225 ? 37.454 23.916 19.793 1.00 88.43 747 ILE A C 1
ATOM 1808 O O . ILE A 1 225 ? 37.055 22.989 19.085 1.00 87.35 747 ILE A O 1
ATOM 1813 N N . GLU A 1 226 ? 36.715 24.978 20.086 1.00 86.55 748 GLU A N 1
ATOM 1814 C CA . GLU A 1 226 ? 35.340 25.101 19.622 1.00 85.79 748 GLU A CA 1
ATOM 1815 C C . GLU A 1 226 ? 35.122 25.443 18.153 1.00 84.13 748 GLU A C 1
ATOM 1816 O O . GLU A 1 226 ? 35.778 26.333 17.607 1.00 83.69 748 GLU A O 1
ATOM 1822 N N . PHE A 1 227 ? 34.175 24.737 17.536 1.00 81.20 749 PHE A N 1
ATOM 1823 C CA . PHE A 1 227 ? 33.778 24.960 16.146 1.00 79.21 749 PHE A CA 1
ATOM 1824 C C . PHE A 1 227 ? 32.266 25.182 16.140 1.00 80.06 749 PHE A C 1
ATOM 1825 O O . PHE A 1 227 ? 31.541 24.488 16.844 1.00 81.35 749 PHE A O 1
ATOM 1833 N N . PRO A 1 228 ? 31.769 26.157 15.364 1.00 80.49 750 PRO A N 1
ATOM 1834 C CA . PRO A 1 228 ? 30.317 26.382 15.336 1.00 81.02 750 PRO A CA 1
ATOM 1835 C C . PRO A 1 228 ? 29.562 25.174 14.758 1.00 80.85 750 PRO A C 1
ATOM 1836 O O . PRO A 1 228 ? 30.147 24.350 14.049 1.00 80.40 750 PRO A O 1
ATOM 1840 N N . GLU A 1 229 ? 28.265 25.089 15.054 1.00 82.04 751 GLU A N 1
ATOM 1841 C CA . GLU A 1 229 ? 27.424 23.957 14.639 1.00 82.66 751 GLU A CA 1
ATOM 1842 C C . GLU A 1 229 ? 27.430 23.508 13.186 1.00 81.01 751 GLU A C 1
ATOM 1843 O O . GLU A 1 229 ? 27.665 22.328 12.899 1.00 80.71 751 GLU A O 1
ATOM 1849 N N . MET A 1 230 ? 27.153 24.425 12.268 1.00 79.34 752 MET A N 1
ATOM 1850 C CA . MET A 1 230 ? 27.117 24.057 10.858 1.00 77.62 752 MET A CA 1
ATOM 1851 C C . MET A 1 230 ? 28.480 23.652 10.321 1.00 76.41 752 MET A C 1
ATOM 1852 O O . MET A 1 230 ? 28.627 22.622 9.653 1.00 75.23 752 MET A O 1
ATOM 1857 N N . LEU A 1 231 ? 29.475 24.478 10.602 1.00 74.18 753 LEU A N 1
ATOM 1858 C CA . LEU A 1 231 ? 30.818 24.196 10.143 1.00 72.49 753 LEU A CA 1
ATOM 1859 C C . LEU A 1 231 ? 31.246 22.819 10.650 1.00 72.37 753 LEU A C 1
ATOM 1860 O O . LEU A 1 231 ? 31.839 22.028 9.913 1.00 70.89 753 LEU A O 1
ATOM 1865 N N . ALA A 1 232 ? 30.925 22.535 11.910 1.00 72.30 754 ALA A N 1
ATOM 1866 C CA . ALA A 1 232 ? 31.268 21.254 12.515 1.00 72.82 754 ALA A CA 1
ATOM 1867 C C . ALA A 1 232 ? 30.690 20.105 11.701 1.00 73.56 754 ALA A C 1
ATOM 1868 O O . ALA A 1 232 ? 31.350 19.078 11.498 1.00 72.76 754 ALA A O 1
ATOM 1870 N N . GLU A 1 233 ? 29.456 20.286 11.232 1.00 75.16 755 GLU A N 1
ATOM 1871 C CA . GLU A 1 233 ? 28.782 19.265 10.438 1.00 75.06 755 GLU A CA 1
ATOM 1872 C C . GLU A 1 233 ? 29.499 19.001 9.126 1.00 73.92 755 GLU A C 1
ATOM 1873 O O . GLU A 1 233 ? 29.745 17.852 8.764 1.00 74.46 755 GLU A O 1
ATOM 1879 N N . ILE A 1 234 ? 29.835 20.068 8.409 1.00 72.79 756 ILE A N 1
ATOM 1880 C CA . ILE A 1 234 ? 30.519 19.920 7.134 1.00 71.38 756 ILE A CA 1
ATOM 1881 C C . ILE A 1 234 ? 31.842 19.189 7.301 1.00 71.09 756 ILE A C 1
ATOM 1882 O O . ILE A 1 234 ? 32.208 18.361 6.470 1.00 70.17 756 ILE A O 1
ATOM 1887 N N . ILE A 1 235 ? 32.553 19.492 8.384 1.00 71.77 757 ILE A N 1
ATOM 1888 C CA . ILE A 1 235 ? 33.842 18.863 8.648 1.00 73.00 757 ILE A CA 1
ATOM 1889 C C . ILE A 1 235 ? 33.704 17.375 8.948 1.00 75.27 757 ILE A C 1
ATOM 1890 O O . ILE A 1 235 ? 34.414 16.562 8.358 1.00 75.19 757 ILE A O 1
ATOM 1895 N N . THR A 1 236 ? 32.801 17.020 9.862 1.00 78.94 758 THR A N 1
ATOM 1896 C CA . THR A 1 236 ? 32.582 15.610 10.208 1.00 82.45 758 THR A CA 1
ATOM 1897 C C . THR A 1 236 ? 32.173 14.848 8.954 1.00 83.29 758 THR A C 1
ATOM 1898 O O . THR A 1 236 ? 32.484 13.668 8.793 1.00 84.24 758 THR A O 1
ATOM 1902 N N . ASN A 1 237 ? 31.488 15.555 8.067 1.00 84.78 759 ASN A N 1
ATOM 1903 C CA . ASN A 1 237 ? 30.980 15.002 6.820 1.00 86.96 759 ASN A CA 1
ATOM 1904 C C . ASN A 1 237 ? 32.042 14.779 5.737 1.00 87.39 759 ASN A C 1
ATOM 1905 O O . ASN A 1 237 ? 31.950 13.837 4.945 1.00 86.98 759 ASN A O 1
ATOM 1910 N N . GLN A 1 238 ? 33.053 15.644 5.712 1.00 89.12 760 GLN A N 1
ATOM 1911 C CA . GLN A 1 238 ? 34.108 15.569 4.707 1.00 89.09 760 GLN A CA 1
ATOM 1912 C C . GLN A 1 238 ? 35.372 14.814 5.084 1.00 89.33 760 GLN A C 1
ATOM 1913 O O . GLN A 1 238 ? 36.069 14.314 4.202 1.00 88.45 760 GLN A O 1
ATOM 1919 N N . ILE A 1 239 ? 35.676 14.733 6.376 1.00 90.49 761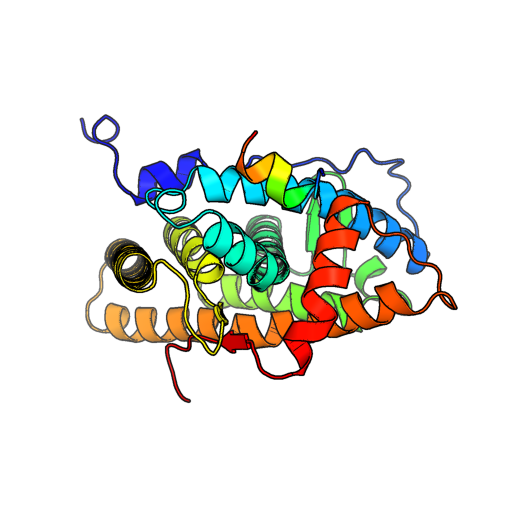 ILE A N 1
ATOM 1920 C CA . ILE A 1 239 ? 36.885 14.039 6.806 1.00 92.72 761 ILE A CA 1
ATOM 1921 C C . ILE A 1 239 ? 36.977 12.592 6.303 1.00 94.41 761 ILE A C 1
ATOM 1922 O O . ILE A 1 239 ? 38.064 12.132 5.932 1.00 94.11 761 ILE A O 1
ATOM 1927 N N . PRO A 1 240 ? 35.846 11.860 6.261 1.00 95.85 762 PRO A N 1
ATOM 1928 C CA . PRO A 1 240 ? 35.926 10.477 5.776 1.00 96.21 762 PRO A CA 1
ATOM 1929 C C . PRO A 1 240 ? 36.236 10.405 4.280 1.00 97.98 762 PRO A C 1
ATOM 1930 O O . PRO A 1 240 ? 37.072 9.612 3.848 1.00 99.07 762 PRO A O 1
ATOM 1934 N N . LYS A 1 241 ? 35.567 11.243 3.494 1.00 98.28 763 LYS A N 1
ATOM 1935 C CA . LYS A 1 241 ? 35.773 11.267 2.050 1.00 98.79 763 LYS A CA 1
ATOM 1936 C C . LYS A 1 241 ? 37.135 11.830 1.621 1.00 100.56 763 LYS A C 1
ATOM 1937 O O . LYS A 1 241 ? 37.813 11.230 0.781 1.00 100.78 763 LYS A O 1
ATOM 1943 N N . TYR A 1 242 ? 37.542 12.961 2.198 1.00 102.07 764 TYR A N 1
ATOM 1944 C CA . TYR A 1 242 ? 38.827 13.575 1.851 1.00 103.14 764 TYR A CA 1
ATOM 1945 C C . TYR A 1 242 ? 39.999 12.610 1.927 1.00 103.86 764 TYR A C 1
ATOM 1946 O O . TYR A 1 242 ? 41.051 12.855 1.337 1.00 104.32 764 TYR A O 1
ATOM 1955 N N . SER A 1 243 ? 39.815 11.514 2.656 1.00 104.42 765 SER A N 1
ATOM 1956 C CA . SER A 1 243 ? 40.870 10.522 2.823 1.00 105.36 765 SER A CA 1
ATOM 1957 C C . SER A 1 243 ? 40.899 9.498 1.688 1.00 105.43 765 SER A C 1
ATOM 1958 O O . SER A 1 243 ? 41.836 9.455 0.883 1.00 105.00 765 SER A O 1
ATOM 1961 N N . ASN A 1 244 ? 39.855 8.677 1.654 1.00 105.21 766 ASN A N 1
ATOM 1962 C CA . ASN A 1 244 ? 39.678 7.597 0.686 1.00 104.81 766 ASN A CA 1
ATOM 1963 C C . ASN A 1 244 ? 40.022 7.883 -0.777 1.00 103.95 766 ASN A C 1
ATOM 1964 O O . ASN A 1 244 ? 40.056 6.962 -1.596 1.00 104.13 766 ASN A O 1
ATOM 1969 N N . GLY A 1 245 ? 40.274 9.142 -1.114 1.00 102.82 767 GLY A N 1
ATOM 1970 C CA . GLY A 1 245 ? 40.592 9.466 -2.493 1.00 101.09 767 GLY A CA 1
ATOM 1971 C C . GLY A 1 245 ? 39.342 9.503 -3.359 1.00 100.07 767 GLY A C 1
ATOM 1972 O O . GLY A 1 245 ? 39.387 9.197 -4.553 1.00 99.71 767 GLY A O 1
ATOM 1973 N N . ASN A 1 246 ? 38.218 9.873 -2.748 1.00 99.14 768 ASN A N 1
ATOM 1974 C CA . ASN A 1 246 ? 36.941 9.970 -3.453 1.00 97.97 768 ASN A CA 1
ATOM 1975 C C . ASN A 1 246 ? 36.848 11.393 -3.987 1.00 94.96 768 ASN A C 1
ATOM 1976 O O . ASN A 1 246 ? 35.862 11.779 -4.618 1.00 95.07 768 ASN A O 1
ATOM 1981 N N . ILE A 1 247 ? 37.898 12.159 -3.711 1.00 91.46 769 ILE A N 1
ATOM 1982 C CA . ILE A 1 247 ? 38.009 13.549 -4.126 1.00 87.86 769 ILE A CA 1
ATOM 1983 C C . ILE A 1 247 ? 38.907 13.699 -5.351 1.00 84.09 769 ILE A C 1
ATOM 1984 O O . ILE A 1 247 ? 40.028 13.197 -5.373 1.00 84.23 769 ILE A O 1
ATOM 1989 N N . LYS A 1 248 ? 38.405 14.377 -6.375 1.00 79.36 770 LYS A N 1
ATOM 1990 C CA . LYS A 1 248 ? 39.185 14.611 -7.578 1.00 76.00 770 LYS A CA 1
ATOM 1991 C C . LYS A 1 248 ? 39.432 16.109 -7.705 1.00 75.59 770 LYS A C 1
ATOM 1992 O O . LYS A 1 248 ? 38.496 16.911 -7.662 1.00 74.61 770 LYS A O 1
ATOM 1998 N N . LYS A 1 249 ? 40.694 16.489 -7.858 1.00 74.02 771 LYS A N 1
ATOM 1999 C CA . LYS A 1 249 ? 41.042 17.896 -7.979 1.00 70.98 771 LYS A CA 1
ATOM 2000 C C . LYS A 1 249 ? 41.283 18.269 -9.427 1.00 70.54 771 LYS A C 1
ATOM 2001 O O . LYS A 1 249 ? 42.211 17.753 -10.056 1.00 71.50 771 LYS A O 1
ATOM 2007 N N . LEU A 1 250 ? 40.451 19.161 -9.961 1.00 68.34 772 LEU A N 1
ATOM 2008 C CA . LEU A 1 250 ? 40.621 19.600 -11.339 1.00 65.10 772 LEU A CA 1
ATOM 2009 C C . LEU A 1 250 ? 41.880 20.466 -11.377 1.00 64.14 772 LEU A C 1
ATOM 2010 O O . LEU A 1 250 ? 42.062 21.355 -10.543 1.00 63.37 772 LEU A O 1
ATOM 2015 N N . LEU A 1 251 ? 42.765 20.176 -12.324 1.00 63.14 773 LEU A N 1
ATOM 2016 C CA . LEU A 1 251 ? 44.017 20.912 -12.451 1.00 61.27 773 LEU A CA 1
ATOM 2017 C C . LEU A 1 251 ? 44.219 21.412 -13.867 1.00 62.07 773 LEU A C 1
ATOM 2018 O O . LEU A 1 251 ? 43.985 20.676 -14.822 1.00 63.10 773 LEU A O 1
ATOM 2023 N N . PHE A 1 252 ? 44.672 22.655 -14.002 1.00 62.56 774 PHE A N 1
ATOM 2024 C CA . PHE A 1 252 ? 44.925 23.231 -15.315 1.00 63.53 774 PHE A CA 1
ATOM 2025 C C . PHE A 1 252 ? 46.267 22.751 -15.852 1.00 66.57 774 PHE A C 1
ATOM 2026 O O . PHE A 1 252 ? 46.513 22.778 -17.057 1.00 66.00 774 PHE A O 1
ATOM 2034 N N . HIS A 1 253 ? 47.127 22.306 -14.948 1.00 69.58 775 HIS A N 1
ATOM 2035 C CA . HIS A 1 253 ? 48.443 21.839 -15.325 1.00 75.65 775 HIS A CA 1
ATOM 2036 C C . HIS A 1 253 ? 48.754 20.522 -14.641 1.00 81.67 775 HIS A C 1
ATOM 2037 O O . HIS A 1 253 ? 48.717 20.440 -13.414 1.00 83.29 775 HIS A O 1
ATOM 2044 N N . GLN A 1 254 ? 49.066 19.492 -15.421 1.00 88.32 776 GLN A N 1
ATOM 2045 C CA . GLN A 1 254 ? 49.425 18.207 -14.833 1.00 96.11 776 GLN A CA 1
ATOM 2046 C C . GLN A 1 254 ? 50.850 18.348 -14.295 1.00 98.98 776 GLN A C 1
ATOM 2047 O O . GLN A 1 254 ? 51.436 17.397 -13.767 1.00 99.58 776 GLN A O 1
ATOM 2053 N N . LYS A 1 255 ? 51.383 19.562 -14.437 1.00 102.62 777 LYS A N 1
ATOM 2054 C CA . LYS A 1 255 ? 52.726 19.926 -13.978 1.00 106.69 777 LYS A CA 1
ATOM 2055 C C . LYS A 1 255 ? 52.838 19.871 -12.449 1.00 108.29 777 LYS A C 1
ATOM 2056 O O . LYS A 1 255 ? 53.163 20.921 -11.843 1.00 108.68 777 LYS A O 1
ATOM 2063 N N . GLN B 2 3 ? 14.798 15.782 8.142 1.00 120.97 741 GLN B N 1
ATOM 2064 C CA . GLN B 2 3 ? 15.788 16.209 9.177 1.00 120.74 741 GLN B CA 1
ATOM 2065 C C . GLN B 2 3 ? 16.046 17.716 9.096 1.00 120.27 741 GLN B C 1
ATOM 2066 O O . GLN B 2 3 ? 15.099 18.514 9.064 1.00 120.28 741 GLN B O 1
ATOM 2068 N N . LYS B 2 4 ? 17.324 18.103 9.061 1.00 119.34 742 LYS B N 1
ATOM 2069 C CA . LYS B 2 4 ? 17.697 19.520 8.993 1.00 117.06 742 LYS B CA 1
ATOM 2070 C C . LYS B 2 4 ? 18.993 19.797 8.209 1.00 114.06 742 LYS B C 1
ATOM 2071 O O . LYS B 2 4 ? 18.980 20.58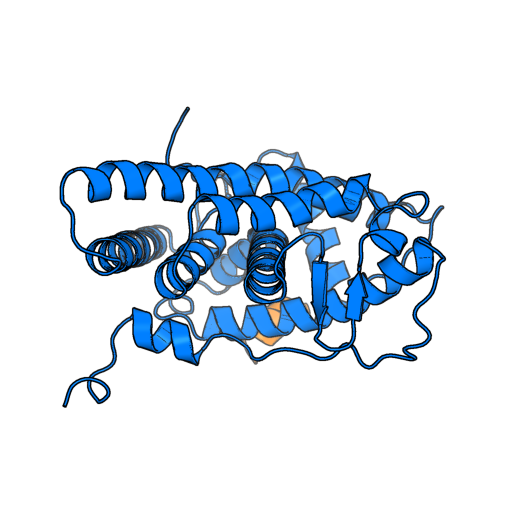9 7.263 1.00 115.17 742 LYS B O 1
ATOM 2077 N N . SER B 2 5 ? 20.092 19.143 8.598 1.00 109.20 743 SER B N 1
ATOM 2078 C CA . SER B 2 5 ? 21.413 19.326 7.967 1.00 103.32 743 SER B CA 1
ATOM 2079 C C . SER B 2 5 ? 21.713 20.782 7.601 1.00 99.57 743 SER B C 1
ATOM 2080 O O . SER B 2 5 ? 21.777 21.130 6.426 1.00 99.03 743 SER B O 1
ATOM 2083 N N . LEU B 2 6 ? 21.897 21.616 8.620 1.00 95.20 744 LEU B N 1
ATOM 2084 C CA . LEU B 2 6 ? 22.172 23.042 8.466 1.00 91.47 744 LEU B CA 1
ATOM 2085 C C . LEU B 2 6 ? 22.486 23.531 7.050 1.00 89.63 744 LEU B C 1
ATOM 2086 O O . LEU B 2 6 ? 21.849 24.470 6.568 1.00 88.77 744 LEU B O 1
ATOM 2091 N N . LEU B 2 7 ? 23.463 22.904 6.393 1.00 88.12 745 LEU B N 1
ATOM 2092 C CA . LEU B 2 7 ? 23.853 23.278 5.029 1.00 85.54 745 LEU B CA 1
ATOM 2093 C C . LEU B 2 7 ? 22.704 23.055 4.046 1.00 85.95 745 LEU B C 1
ATOM 2094 O O . LEU B 2 7 ? 22.254 23.983 3.368 1.00 85.37 745 LEU B O 1
ATOM 2099 N N . GLN B 2 8 ? 22.244 21.810 3.980 1.00 87.26 746 GLN B N 1
ATOM 2100 C CA . GLN B 2 8 ? 21.148 21.407 3.105 1.00 87.45 746 GLN B CA 1
ATOM 2101 C C . GLN B 2 8 ? 19.951 22.341 3.271 1.00 86.39 746 GLN B C 1
ATOM 2102 O O . GLN B 2 8 ? 19.332 22.762 2.296 1.00 86.32 746 GLN B O 1
ATOM 2108 N N . GLN B 2 9 ? 19.642 22.667 4.518 1.00 85.51 747 GLN B N 1
ATOM 2109 C CA . GLN B 2 9 ? 18.527 23.543 4.833 1.00 86.05 747 GLN B CA 1
ATOM 2110 C C . GLN B 2 9 ? 18.717 24.969 4.299 1.00 85.63 747 GLN B C 1
ATOM 2111 O O . GLN B 2 9 ? 17.739 25.659 3.990 1.00 86.28 747 GLN B O 1
ATOM 2117 N N . LEU B 2 10 ? 19.969 25.415 4.196 1.00 84.27 748 LEU B N 1
ATOM 2118 C CA . LEU B 2 10 ? 20.255 26.764 3.708 1.00 82.25 748 LEU B CA 1
ATOM 2119 C C . LEU B 2 10 ? 20.183 26.777 2.186 1.00 82.08 748 LEU B C 1
ATOM 2120 O O . LEU B 2 10 ? 19.836 27.789 1.571 1.00 80.81 748 LEU B O 1
ATOM 2125 N N . LEU B 2 11 ? 20.508 25.638 1.586 1.00 82.15 749 LEU B N 1
ATOM 2126 C CA . LEU B 2 11 ? 20.481 25.507 0.139 1.00 83.80 749 LEU B CA 1
ATOM 2127 C C . LEU B 2 11 ? 19.058 25.518 -0.394 1.00 86.66 749 LEU B C 1
ATOM 2128 O O . LEU B 2 11 ? 18.834 25.534 -1.608 1.00 86.85 749 LEU B O 1
ATOM 2133 N N . THR B 2 12 ? 18.099 25.514 0.528 1.00 90.78 750 THR B N 1
ATOM 2134 C CA . THR B 2 12 ? 16.684 25.531 0.181 1.00 92.86 750 THR B CA 1
ATOM 2135 C C . THR B 2 12 ? 15.976 26.721 0.836 1.00 95.25 750 THR B C 1
ATOM 2136 O O . THR B 2 12 ? 14.810 26.976 0.553 1.00 96.03 750 THR B O 1
ATOM 2140 N N . GLU B 2 13 ? 16.687 27.441 1.709 1.00 98.67 751 GLU B N 1
ATOM 2141 C CA . GLU B 2 13 ? 16.143 28.625 2.392 1.00 101.43 751 GLU B CA 1
ATOM 2142 C C . GLU B 2 13 ? 15.809 29.713 1.355 1.00 102.15 751 GLU B C 1
ATOM 2143 O O . GLU B 2 13 ? 15.951 29.434 0.143 1.00 102.34 751 GLU B O 1
#

Nearest PDB structures (foldseek):
  3bqd-assembly1_A  TM=1.004E+00  e=2.922E-39  Homo sapiens
  4udc-assembly1_A  TM=9.881E-01  e=1.853E-33  Homo sapiens
  4p6x-assembly2_C  TM=9.791E-01  e=1.853E-33  Homo sapiens
  6el9-assembly1_A  TM=9.892E-01  e=3.347E-32  Homo sapiens
  7prv-assembly1_B  TM=9.743E-01  e=7.505E-33  Homo sapiens

GO terms:
  GO:0005634 nucleus (C, IDA)
  GO:0001228 DNA-binding transcription activator activity, RNA polymerase II-specific (F, IDA)
  GO:0071385 cellular response to glucocorticoid stimulus (P, IDA)
  GO:1902895 positive regulation of miRNA transcription (P, IDA)
  GO:1990837 sequence-specific double-stranded DNA binding (F, IDA)
  GO:0019901 protein kinase binding (F, IPI)
  GO:0000977 RNA polymerase II transcription regulatory region sequence-specific DNA binding (F, IDA)
  GO:0000978 RNA polymerase II cis-regulatory region sequence-specific DNA binding (F, IDA)
  GO:0001227 DNA-binding transcription repressor activity, RNA polymerase II-specific (F, IDA)
  GO:0045944 positive regulation of transcription by RNA polymerase II (P, IDA)
  GO:0000122 negative regulation of transcription by RNA polymerase II (P, IDA)
  GO:0005515 protein binding (F, IPI)
  GO:0004879 nuclear receptor activity (F, IDA)
  GO:0005496 steroid binding (F, IDA)
  GO:0005737 cytoplasm (C, IDA)
  GO:0016607 nuclear speck (C, IDA)
  GO:0003700 DNA-binding transcription factor activity (F, IDA)
  GO:0006355 regulation of DNA-templated transcription (P, IDA)
  GO:0071383 cellular response to steroid hormone stimulus (P, IDA)
  GO:1990239 steroid hormone binding (F, IDA)

Organism: Homo sapiens (NCBI:txid9606)

InterPro domains:
  IPR000536 Nuclear hormone receptor, ligand-binding domain [PF00104] (558-735)
  IPR000536 Nuclear hormone receptor, ligand-binding domain [PS51843] (524-758)
  IPR000536 Nuclear hormone receptor, ligand-binding domain [SM00430] (565-729)
  IPR001409 Glucocorticoid receptor [PF02155] (26-401)
  IPR001409 Glucocorticoid receptor [PR00528] (26-46)
  IPR001409 Glucocorticoid receptor [PR00528] (76-96)
  IPR001409 Glucocorticoid receptor [PR00528] (109-129)
  IPR001409 Glucocorticoid receptor [PR00528] (275-296)
  IPR001409 Glucocorticoid receptor [PR00528] (322-340)
  IPR001409 Glucocorticoid receptor [PR00528] (382-401)
  IPR001628 Zinc finger, nuclear hormone receptor-type [PF00105] (420-487)
  IPR001628 Zinc finger, nuclear hormone receptor-type [PR00047] (421-437)
  IPR001628 Zinc finger, nuclear hormone receptor-type [PR00047] (437-452)
  IPR001628 Zinc finger, nuclear hormone receptor-type [PR00047] (470-478)
  IPR001628 Zinc finger, nuclear hormone receptor-type [PR00047] (478-486)
  IPR001628 Zinc finger, nuclear hormone receptor-type [PS00031] (421-447)
  IPR001628 Zinc finger, nuclear hormone receptor-type [PS51030] (418-493)
  IPR001628 Zinc finger, nuclear hormone receptor-type [SM00399] (418-489)
  IPR001723 Nuclear hormone receptor [PR00398] (482-492)
  IPR001723 Nuclear hormone receptor [PR00398] (566-587)

Foldseek 3Di:
DPVVPDDLLVQLVVLPQDFDAQPDPLVDDQPPQVLLLSLLVVLVVVLVSVLSSQVSRVLSVVFPVVQSLVLSLLQVLLLVLLVQLVCQQVPDPAAWGDNGPSDIQGPVSCPRDPRVLQCVLSSVSNVLCVVLVDDPSLSSLLSSLSSLFKAFPVGGPRNVSSVVVNVVSLVSNLVVLCPPDHDDVVSVVSSVSSLVSSQCSVVSSVSNLVCVLCVLPPVVSPRDHDDVVNVSNVVCPVVVPVRRMDGDGPDPD/DDPPVVNVVVD

Radius of gyration: 18.44 Å; Cα contacts (8 Å, |Δi|>4): 274; chains: 2; bounding box: 38×46×51 Å

CATH classification: 1.10.565.10